Protein AF-A0A9X0R050-F1 (afdb_monomer_lite)

Radius of gyration: 29.88 Å; chains: 1; bounding box: 98×43×79 Å

InterPro domains:
  IPR017732 Type IV / VI secretion system, DotU [PF09850] (66-256)
  IPR038522 Type IV / VI secretion system, DotU superfamily [G3DSA:1.25.40.590] (39-209)

Organism: NCBI:txid2013562

Structure (mmCIF, N/CA/C/O backbone):
data_AF-A0A9X0R050-F1
#
_entry.id   AF-A0A9X0R050-F1
#
loop_
_atom_site.group_PDB
_atom_site.id
_atom_site.type_symbol
_atom_site.label_atom_id
_atom_site.label_alt_id
_atom_site.label_comp_id
_atom_site.label_asym_id
_atom_site.label_entity_id
_atom_site.label_seq_id
_atom_site.pdbx_PDB_ins_code
_atom_site.Cartn_x
_atom_site.Cartn_y
_atom_site.Cartn_z
_atom_site.occupancy
_atom_site.B_iso_or_equiv
_atom_site.auth_seq_id
_atom_site.auth_comp_id
_atom_site.auth_asym_id
_atom_site.auth_atom_id
_atom_site.pdbx_PDB_model_num
ATOM 1 N N . MET A 1 1 ? 18.723 -18.488 35.943 1.00 31.69 1 MET A N 1
ATOM 2 C CA . MET A 1 1 ? 19.372 -18.648 34.624 1.00 31.69 1 MET A CA 1
ATOM 3 C C . MET A 1 1 ? 19.444 -17.278 33.968 1.00 31.69 1 MET A C 1
ATOM 5 O O . MET A 1 1 ? 18.417 -16.609 33.969 1.00 31.69 1 MET A O 1
ATOM 9 N N . PRO A 1 2 ? 20.622 -16.819 33.523 1.00 31.42 2 PRO A N 1
ATOM 10 C CA . PRO A 1 2 ? 20.800 -15.470 32.999 1.00 31.42 2 PRO A CA 1
ATOM 11 C C . PRO A 1 2 ? 20.545 -15.385 31.483 1.00 31.42 2 PRO A C 1
ATOM 13 O O . PRO A 1 2 ? 20.742 -16.359 30.765 1.00 31.42 2 PRO A O 1
ATOM 16 N N . ALA A 1 3 ? 20.136 -14.182 31.067 1.00 31.31 3 ALA A N 1
ATOM 17 C CA . ALA A 1 3 ? 20.297 -13.533 29.763 1.00 31.31 3 ALA A CA 1
ATOM 18 C C . ALA A 1 3 ? 19.928 -14.310 28.482 1.00 31.31 3 ALA A C 1
ATOM 20 O O . ALA A 1 3 ? 20.712 -15.089 27.947 1.00 31.31 3 ALA A O 1
ATOM 21 N N . VAL A 1 4 ? 18.792 -13.933 27.890 1.00 30.16 4 VAL A N 1
ATOM 22 C CA . VAL A 1 4 ? 18.699 -13.796 26.431 1.00 30.16 4 VAL A CA 1
ATOM 23 C C . VAL A 1 4 ? 18.272 -12.359 26.167 1.00 30.16 4 VAL A C 1
ATOM 25 O O . VAL A 1 4 ? 17.116 -11.992 26.371 1.00 30.16 4 VAL A O 1
ATOM 28 N N . ASP A 1 5 ? 19.257 -11.548 25.793 1.00 28.92 5 ASP A N 1
ATOM 29 C CA . ASP A 1 5 ? 19.098 -10.176 25.336 1.00 28.92 5 ASP A CA 1
ATOM 30 C C . ASP A 1 5 ? 18.086 -10.128 24.190 1.00 28.92 5 ASP A C 1
ATOM 32 O O . ASP A 1 5 ? 18.342 -10.560 23.063 1.00 28.92 5 ASP A O 1
ATOM 36 N N . GLY A 1 6 ? 16.906 -9.588 24.493 1.00 29.48 6 GLY A N 1
ATOM 37 C CA . GLY A 1 6 ? 15.949 -9.151 23.495 1.00 29.48 6 GLY A CA 1
ATOM 38 C C . GLY A 1 6 ? 16.566 -7.992 22.730 1.00 29.48 6 GLY A C 1
ATOM 39 O O . GLY A 1 6 ? 16.517 -6.849 23.179 1.00 29.48 6 GLY A O 1
ATOM 40 N N . MET A 1 7 ? 17.165 -8.300 21.582 1.00 24.30 7 MET A N 1
ATOM 41 C CA . MET A 1 7 ? 17.665 -7.337 20.611 1.00 24.30 7 MET A CA 1
ATOM 42 C C . MET A 1 7 ? 16.478 -6.544 20.047 1.00 24.30 7 MET A C 1
ATOM 44 O O . MET A 1 7 ? 15.960 -6.815 18.966 1.00 24.30 7 MET A O 1
ATOM 48 N N . THR A 1 8 ? 16.006 -5.564 20.816 1.00 27.98 8 THR A N 1
ATOM 49 C CA . THR A 1 8 ? 15.097 -4.526 20.352 1.00 27.98 8 THR A CA 1
ATOM 50 C C . THR A 1 8 ? 15.864 -3.688 19.341 1.00 27.98 8 THR A C 1
ATOM 52 O O . THR A 1 8 ? 16.604 -2.772 19.707 1.00 27.98 8 THR A O 1
ATOM 55 N N . LEU A 1 9 ? 15.705 -4.003 18.058 1.00 25.42 9 LEU A N 1
ATOM 56 C CA . LEU A 1 9 ? 16.032 -3.086 16.974 1.00 25.42 9 LEU A CA 1
ATOM 57 C C . LEU A 1 9 ? 15.074 -1.891 17.075 1.00 25.42 9 LEU A C 1
ATOM 59 O O . LEU A 1 9 ? 14.046 -1.831 16.408 1.00 25.42 9 LEU A O 1
ATOM 63 N N . ARG A 1 10 ? 15.409 -0.934 17.950 1.00 26.05 10 ARG A N 1
ATOM 64 C CA . ARG A 1 10 ? 14.908 0.437 17.858 1.00 26.05 10 ARG A CA 1
ATOM 65 C C . ARG A 1 10 ? 15.406 0.984 16.525 1.00 26.05 10 ARG A C 1
ATOM 67 O O . ARG A 1 10 ? 16.571 1.358 16.403 1.00 26.05 10 ARG A O 1
ATOM 74 N N . LEU A 1 11 ? 14.539 1.006 15.518 1.00 31.33 11 LEU A N 1
ATOM 75 C CA . LEU A 1 11 ? 14.787 1.777 14.309 1.00 31.33 11 LEU A CA 1
ATOM 76 C C . LEU A 1 11 ? 14.764 3.254 14.715 1.00 31.33 11 LEU A C 1
ATOM 78 O O . LEU A 1 11 ? 13.714 3.832 14.976 1.00 31.33 11 LEU A O 1
ATOM 82 N N . SER A 1 12 ? 15.955 3.834 14.856 1.00 27.86 12 SER A N 1
ATOM 83 C CA . SER A 1 12 ? 16.131 5.269 15.055 1.00 27.86 12 SER A CA 1
ATOM 84 C C . SER A 1 12 ? 15.473 6.013 13.879 1.00 27.86 12 SER A C 1
ATOM 86 O O . SER A 1 12 ? 15.723 5.638 12.728 1.00 27.86 12 SER A O 1
ATOM 88 N N . PRO A 1 13 ? 14.667 7.067 14.109 1.00 36.25 13 PRO A N 1
ATOM 89 C CA . PRO A 1 13 ? 13.914 7.763 13.056 1.00 36.25 13 PRO A CA 1
ATOM 90 C C . PRO A 1 13 ? 14.799 8.533 12.050 1.00 36.25 13 PRO A C 1
ATOM 92 O O . PRO A 1 13 ? 14.293 9.232 11.179 1.00 36.25 13 PRO A O 1
ATOM 95 N N . GLY A 1 14 ? 16.127 8.394 12.127 1.00 32.88 14 GLY A N 1
ATOM 96 C CA . GLY A 1 14 ? 17.102 9.102 11.294 1.00 32.88 14 GLY A CA 1
ATOM 97 C C . GLY A 1 14 ? 17.666 8.338 10.089 1.00 32.88 14 GLY A C 1
ATOM 98 O O . GLY A 1 14 ? 18.541 8.875 9.416 1.00 32.88 14 GLY A O 1
ATOM 99 N N . SER A 1 15 ? 17.227 7.109 9.788 1.00 33.19 15 SER A N 1
ATOM 100 C CA . SER A 1 15 ? 17.842 6.288 8.717 1.00 33.19 15 SER A CA 1
ATOM 101 C C . SER A 1 15 ? 16.955 6.027 7.495 1.00 33.19 15 SER A C 1
ATOM 103 O O . SER A 1 15 ? 17.370 5.320 6.581 1.00 33.19 15 SER A O 1
ATOM 105 N N . ALA A 1 16 ? 15.781 6.655 7.408 1.00 39.41 16 ALA A N 1
ATOM 106 C CA . ALA A 1 16 ? 14.996 6.727 6.171 1.00 39.41 16 ALA A CA 1
ATOM 107 C C . ALA A 1 16 ? 15.460 7.897 5.279 1.00 39.41 16 ALA A C 1
ATOM 109 O O . ALA A 1 16 ? 14.655 8.590 4.658 1.00 39.41 16 ALA A O 1
ATOM 110 N N . ALA A 1 17 ? 16.772 8.152 5.229 1.00 32.97 17 ALA A N 1
ATOM 111 C CA . ALA A 1 17 ? 17.336 9.094 4.279 1.00 32.97 17 ALA A CA 1
ATOM 112 C C . ALA A 1 17 ? 17.154 8.509 2.874 1.00 32.97 17 ALA A C 1
ATOM 114 O O . ALA A 1 17 ? 17.770 7.512 2.494 1.00 32.97 17 ALA A O 1
ATOM 115 N N . LEU A 1 18 ? 16.261 9.134 2.116 1.00 41.41 18 LEU A N 1
ATOM 116 C CA . LEU A 1 18 ? 15.961 8.868 0.717 1.00 41.41 18 LEU A CA 1
ATOM 117 C C . LEU A 1 18 ? 17.193 9.231 -0.141 1.00 41.41 18 LEU A C 1
ATOM 119 O O . LEU A 1 18 ? 17.216 10.241 -0.837 1.00 41.41 18 LEU A O 1
ATOM 123 N N . VAL A 1 19 ? 18.265 8.436 -0.062 1.00 36.28 19 VAL A N 1
ATOM 124 C CA . VAL A 1 19 ? 19.444 8.583 -0.925 1.00 36.28 19 VAL A CA 1
ATOM 125 C C . VAL A 1 19 ? 19.132 7.898 -2.253 1.00 36.28 19 VAL A C 1
ATOM 127 O O . VAL A 1 19 ? 19.152 6.671 -2.378 1.00 36.28 19 VAL A O 1
ATOM 130 N N . LEU A 1 20 ? 18.785 8.709 -3.251 1.00 40.34 20 LEU A N 1
ATOM 131 C CA . LEU A 1 20 ? 18.693 8.286 -4.645 1.00 40.34 20 LEU A CA 1
ATOM 132 C C . LEU A 1 20 ? 20.122 8.149 -5.204 1.00 40.34 20 LEU A C 1
ATOM 134 O O . LEU A 1 20 ? 20.865 9.131 -5.170 1.00 40.34 20 LEU A O 1
ATOM 138 N N . PRO A 1 21 ? 20.540 6.978 -5.719 1.00 32.91 21 PRO A N 1
ATOM 139 C CA . PRO A 1 21 ? 21.846 6.851 -6.350 1.00 32.91 21 PRO A CA 1
ATOM 140 C C . PRO A 1 21 ? 21.882 7.650 -7.659 1.00 32.91 21 PRO A C 1
A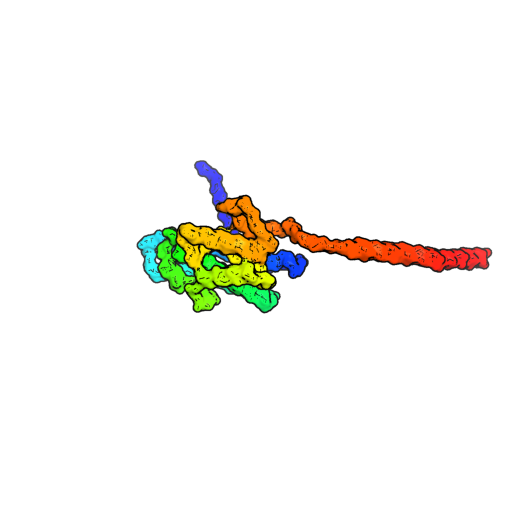TOM 142 O O . PRO A 1 21 ? 20.983 7.558 -8.499 1.00 32.91 21 PRO A O 1
ATOM 145 N N . ALA A 1 22 ? 22.950 8.421 -7.841 1.00 37.56 22 ALA A N 1
ATOM 146 C CA . ALA A 1 22 ? 23.255 9.115 -9.082 1.00 37.56 22 ALA A CA 1
ATOM 147 C C . ALA A 1 22 ? 23.754 8.106 -10.136 1.00 37.56 22 ALA A C 1
ATOM 149 O O . ALA A 1 22 ? 24.952 7.883 -10.267 1.00 37.56 22 ALA A O 1
ATOM 150 N N . GLY A 1 23 ? 22.847 7.461 -10.880 1.00 31.61 23 GLY A N 1
ATOM 151 C CA . GLY A 1 23 ? 23.236 6.689 -12.070 1.00 31.61 23 GLY A CA 1
ATOM 152 C C . GLY A 1 23 ? 22.207 5.686 -12.596 1.00 31.61 23 GLY A C 1
ATOM 153 O O . GLY A 1 23 ? 21.990 4.649 -11.986 1.00 31.61 23 GLY A O 1
ATOM 154 N N . GLY A 1 24 ? 21.645 5.945 -13.788 1.00 33.72 24 GLY A N 1
ATOM 155 C CA . GLY A 1 24 ? 20.925 4.951 -14.609 1.00 33.72 24 GLY A CA 1
ATOM 156 C C . GLY A 1 24 ? 19.414 5.184 -14.764 1.00 33.72 24 GLY A C 1
ATOM 157 O O . GLY A 1 24 ? 18.589 4.572 -14.092 1.00 33.72 24 GLY A O 1
ATOM 158 N N . MET A 1 25 ? 19.028 6.041 -15.712 1.00 35.47 25 MET A N 1
ATOM 159 C CA . MET A 1 25 ? 17.724 6.727 -15.780 1.00 35.47 25 MET A CA 1
ATOM 160 C C . MET A 1 25 ? 16.467 5.885 -16.122 1.00 35.47 25 MET A C 1
ATOM 162 O O . MET A 1 25 ? 15.385 6.463 -16.247 1.00 35.47 25 MET A O 1
ATOM 166 N N . GLN A 1 26 ? 16.555 4.555 -16.263 1.00 37.53 26 GLN A N 1
ATOM 167 C CA . GLN A 1 26 ? 15.390 3.708 -16.603 1.00 37.53 26 GLN A CA 1
ATOM 168 C C . GLN A 1 26 ? 15.154 2.520 -15.657 1.00 37.53 26 GLN A C 1
ATOM 170 O O . GLN A 1 26 ? 14.001 2.211 -15.376 1.00 37.53 26 GLN A O 1
ATOM 175 N N . ALA A 1 27 ? 16.198 1.904 -15.094 1.00 31.16 27 ALA A N 1
ATOM 176 C CA . ALA A 1 27 ? 16.042 0.770 -14.171 1.00 31.16 27 ALA A CA 1
ATOM 177 C C . ALA A 1 27 ? 15.719 1.198 -12.722 1.00 31.16 27 ALA A C 1
ATOM 179 O O . ALA A 1 27 ? 15.189 0.411 -11.948 1.00 31.16 27 ALA A O 1
ATOM 180 N N . LEU A 1 28 ? 15.987 2.461 -12.367 1.00 39.56 28 LEU A N 1
ATOM 181 C CA . LEU A 1 28 ? 15.833 3.006 -11.010 1.00 39.56 28 LEU A CA 1
ATOM 182 C C . LEU A 1 28 ? 14.418 3.504 -10.646 1.00 39.56 28 LEU A C 1
ATOM 184 O O . LEU A 1 28 ? 14.201 3.928 -9.513 1.00 39.56 28 LEU A O 1
ATOM 188 N N . ARG A 1 29 ? 13.450 3.501 -11.574 1.00 50.62 29 ARG A N 1
ATOM 189 C CA . ARG A 1 29 ? 12.135 4.148 -11.357 1.00 50.62 29 ARG A CA 1
ATOM 190 C C . ARG A 1 29 ? 11.138 3.282 -10.571 1.00 50.62 29 ARG A C 1
ATOM 192 O O . ARG A 1 29 ? 10.456 3.792 -9.690 1.00 50.62 29 ARG A O 1
ATOM 199 N N . PHE A 1 30 ? 11.137 1.969 -10.805 1.00 53.47 30 PHE A N 1
ATOM 200 C CA . PHE A 1 30 ? 10.250 0.996 -10.147 1.00 53.47 30 PHE A CA 1
ATOM 201 C C . PHE A 1 30 ? 10.568 0.774 -8.657 1.00 53.47 30 PHE A C 1
ATOM 203 O O . PHE A 1 30 ? 9.676 0.532 -7.845 1.00 53.47 30 PHE A O 1
ATOM 210 N N . THR A 1 31 ? 11.839 0.891 -8.268 1.00 63.84 31 THR A N 1
ATOM 211 C CA . THR A 1 31 ? 12.296 0.603 -6.901 1.00 63.84 31 THR A CA 1
ATOM 212 C C . THR A 1 31 ? 11.810 1.640 -5.884 1.00 63.84 31 THR A C 1
ATOM 214 O O . THR A 1 31 ? 11.626 1.307 -4.716 1.00 63.84 31 THR A O 1
ATOM 217 N N . GLY A 1 32 ? 11.589 2.891 -6.308 1.00 76.25 32 GLY A N 1
ATOM 218 C CA . GLY A 1 32 ? 11.209 3.989 -5.415 1.00 76.25 32 GLY A CA 1
ATOM 219 C C . GLY A 1 32 ? 9.811 3.825 -4.819 1.00 76.25 32 GLY A C 1
ATOM 220 O O . GLY A 1 32 ? 9.662 3.854 -3.599 1.00 76.25 32 GLY A O 1
ATOM 221 N N . LEU A 1 33 ? 8.801 3.591 -5.666 1.00 84.81 33 LEU A N 1
ATOM 222 C CA . LEU A 1 33 ? 7.407 3.440 -5.227 1.00 84.81 33 LEU A CA 1
ATOM 223 C C . LEU A 1 33 ? 7.207 2.184 -4.375 1.00 84.81 33 LEU A C 1
ATOM 225 O O . LEU A 1 33 ? 6.528 2.232 -3.352 1.00 84.81 33 LEU A O 1
ATOM 229 N N . LEU A 1 34 ? 7.835 1.068 -4.751 1.00 82.50 34 LEU A N 1
ATOM 230 C CA . LEU A 1 34 ? 7.767 -0.166 -3.966 1.00 82.50 34 LEU A CA 1
ATOM 231 C C . LEU A 1 34 ? 8.453 -0.018 -2.607 1.00 82.50 34 LEU A C 1
ATOM 233 O O . LEU A 1 34 ? 7.901 -0.450 -1.599 1.00 82.50 34 LEU A O 1
ATOM 237 N N . ARG A 1 35 ? 9.621 0.635 -2.550 1.00 80.94 35 ARG A N 1
ATOM 238 C CA . ARG A 1 35 ? 10.307 0.917 -1.282 1.00 80.94 35 ARG A CA 1
ATOM 239 C C . ARG A 1 35 ? 9.460 1.806 -0.375 1.00 80.94 35 ARG A C 1
ATOM 241 O O . ARG A 1 35 ? 9.321 1.488 0.800 1.00 80.94 35 ARG A O 1
ATOM 248 N N . ALA A 1 36 ? 8.877 2.871 -0.924 1.00 85.06 36 ALA A N 1
ATOM 249 C CA . ALA A 1 36 ? 7.938 3.741 -0.219 1.00 85.06 36 ALA A CA 1
ATOM 250 C C . ALA A 1 36 ? 6.738 2.950 0.331 1.00 85.06 36 ALA A C 1
ATOM 252 O O . ALA A 1 36 ? 6.418 3.041 1.513 1.00 85.06 36 ALA A O 1
ATOM 253 N N . THR A 1 37 ? 6.144 2.086 -0.499 1.00 88.56 37 THR A N 1
ATOM 254 C CA . THR A 1 37 ? 5.015 1.225 -0.109 1.00 88.56 37 THR A CA 1
ATOM 255 C C . THR A 1 37 ? 5.397 0.266 1.019 1.00 88.56 37 THR A C 1
ATOM 257 O O . THR A 1 37 ? 4.649 0.119 1.979 1.00 88.56 37 THR A O 1
ATOM 260 N N . MET A 1 38 ? 6.571 -0.366 0.943 1.00 84.88 38 MET A N 1
ATOM 261 C CA . MET A 1 38 ? 7.055 -1.284 1.978 1.00 84.88 38 MET A CA 1
ATOM 262 C C . MET A 1 38 ? 7.393 -0.565 3.288 1.00 84.88 38 MET A C 1
ATOM 264 O O . MET A 1 38 ? 7.085 -1.085 4.357 1.00 84.88 38 MET A O 1
ATOM 268 N N . ALA A 1 39 ? 7.992 0.627 3.217 1.00 85.44 39 ALA A N 1
ATOM 269 C CA . ALA A 1 39 ? 8.261 1.451 4.393 1.00 85.44 39 ALA A CA 1
ATOM 270 C C . ALA A 1 39 ? 6.955 1.874 5.082 1.00 85.44 39 ALA A C 1
ATOM 272 O O . ALA A 1 39 ? 6.824 1.732 6.296 1.00 85.44 39 ALA A O 1
ATOM 273 N N . PHE A 1 40 ? 5.959 2.304 4.300 1.00 90.44 40 PHE A N 1
ATOM 274 C CA . PHE A 1 40 ? 4.621 2.580 4.815 1.00 90.44 40 PHE A CA 1
ATOM 275 C C . PHE A 1 40 ? 3.976 1.328 5.419 1.00 90.44 40 PHE A C 1
ATOM 277 O O . PHE A 1 40 ? 3.418 1.395 6.508 1.00 90.44 40 PHE A O 1
ATOM 284 N N . HIS A 1 41 ? 4.081 0.169 4.761 1.00 87.88 41 HIS A N 1
ATOM 285 C CA . HIS A 1 41 ? 3.522 -1.075 5.286 1.00 87.88 41 HIS A CA 1
ATOM 286 C C . HIS A 1 41 ? 4.150 -1.474 6.630 1.00 87.88 41 HIS 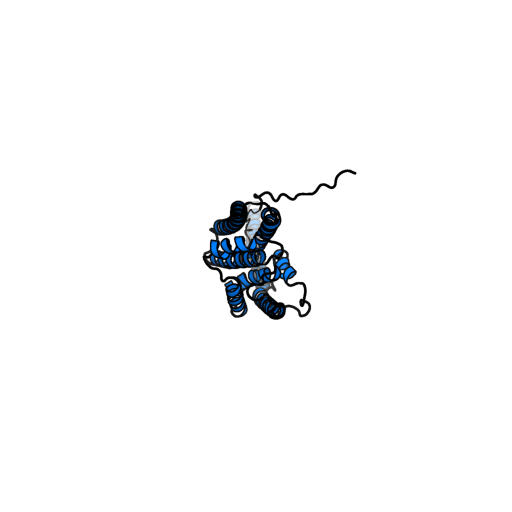A C 1
ATOM 288 O O . HIS A 1 41 ? 3.435 -1.916 7.524 1.00 87.88 41 HIS A O 1
ATOM 294 N N . ALA A 1 42 ? 5.458 -1.274 6.814 1.00 85.94 42 ALA A N 1
ATOM 295 C CA . ALA A 1 42 ? 6.108 -1.502 8.104 1.00 85.94 42 ALA A CA 1
ATOM 296 C C . ALA A 1 42 ? 5.526 -0.593 9.203 1.00 85.94 42 ALA A C 1
ATOM 298 O O . ALA A 1 42 ? 5.149 -1.089 10.265 1.00 85.94 42 ALA A O 1
ATOM 299 N N . ALA A 1 43 ? 5.365 0.705 8.921 1.00 88.44 43 ALA A N 1
ATOM 300 C CA . ALA A 1 43 ? 4.721 1.646 9.842 1.00 88.44 43 ALA A CA 1
ATOM 301 C C . ALA A 1 43 ? 3.252 1.275 10.122 1.00 88.44 43 ALA A C 1
ATOM 303 O O . ALA A 1 43 ? 2.770 1.393 11.244 1.00 88.44 43 ALA A O 1
ATOM 304 N N . LEU A 1 44 ? 2.543 0.761 9.118 1.00 90.94 44 LEU A N 1
ATOM 305 C CA . LEU A 1 44 ? 1.171 0.282 9.248 1.00 90.94 44 LEU A CA 1
ATOM 306 C C . LEU A 1 44 ? 1.071 -0.965 10.147 1.00 90.94 44 LEU A C 1
ATOM 308 O O . LEU A 1 44 ? 0.124 -1.088 10.923 1.00 90.94 44 LEU A O 1
ATOM 312 N N . LEU A 1 45 ? 2.035 -1.888 10.081 1.00 88.25 45 LEU A N 1
ATOM 313 C CA . LEU A 1 45 ? 2.093 -3.033 10.995 1.00 88.25 45 LEU A CA 1
ATOM 314 C C . LEU A 1 45 ? 2.358 -2.590 12.441 1.00 88.25 45 LEU A C 1
ATOM 316 O O . LEU A 1 45 ? 1.757 -3.138 13.366 1.00 88.25 45 LEU A O 1
ATOM 320 N N . GLU A 1 46 ? 3.201 -1.576 12.640 1.00 87.94 46 GLU A N 1
ATOM 321 C CA . GLU A 1 46 ? 3.419 -0.965 13.954 1.00 87.94 46 GLU A CA 1
ATOM 322 C C . GLU A 1 46 ? 2.147 -0.280 14.475 1.00 87.94 46 GLU A C 1
ATOM 324 O O . GLU A 1 46 ? 1.722 -0.541 15.600 1.00 87.94 46 GLU A O 1
ATOM 329 N N . ALA A 1 47 ? 1.478 0.515 13.637 1.00 88.69 47 ALA A N 1
ATOM 330 C CA . ALA A 1 47 ? 0.197 1.142 13.955 1.00 88.69 47 ALA A CA 1
ATOM 331 C C . ALA A 1 47 ? -0.871 0.107 14.341 1.00 88.69 47 ALA A C 1
ATOM 333 O O . ALA A 1 47 ? -1.575 0.277 15.335 1.00 88.69 47 ALA A O 1
ATOM 334 N N . ARG A 1 48 ? -0.950 -1.010 13.609 1.00 87.06 48 ARG A N 1
ATOM 335 C CA . ARG A 1 48 ? -1.841 -2.131 13.934 1.00 87.06 48 ARG A CA 1
ATOM 336 C C . ARG A 1 48 ? -1.511 -2.749 15.293 1.00 87.06 48 ARG A C 1
ATOM 338 O O . ARG A 1 48 ? -2.422 -3.037 16.064 1.00 87.06 48 ARG A O 1
ATOM 345 N N . SER A 1 49 ? -0.228 -2.959 15.588 1.00 86.69 49 SER A N 1
ATOM 346 C CA . SER A 1 49 ? 0.218 -3.467 16.890 1.00 86.69 49 SER A CA 1
ATOM 347 C C . SER A 1 49 ? -0.220 -2.535 18.023 1.00 86.69 49 SER A C 1
ATOM 349 O O . SER A 1 49 ? -0.824 -2.988 18.992 1.00 86.69 49 SER A O 1
ATOM 351 N N . ARG A 1 50 ? -0.014 -1.224 17.849 1.00 86.94 50 ARG A N 1
ATOM 352 C CA . ARG A 1 50 ? -0.431 -0.190 18.804 1.00 86.94 50 ARG A CA 1
ATOM 353 C C . ARG A 1 50 ? -1.938 -0.135 18.997 1.00 86.94 50 ARG A C 1
ATOM 355 O O . ARG A 1 50 ? -2.392 -0.060 20.128 1.00 86.94 50 ARG A O 1
ATOM 362 N N . LEU A 1 51 ? -2.729 -0.241 17.930 1.00 86.19 51 LEU A N 1
ATOM 363 C CA . LEU A 1 51 ? -4.187 -0.329 18.056 1.00 86.19 51 LEU A CA 1
ATOM 364 C C . LEU A 1 51 ? -4.595 -1.539 18.903 1.00 86.19 51 LEU A C 1
ATOM 366 O O . LEU A 1 51 ? -5.425 -1.413 19.795 1.00 86.19 51 LEU A O 1
ATOM 370 N N . ARG A 1 52 ? -3.967 -2.699 18.694 1.00 83.56 52 ARG A N 1
ATOM 371 C CA . ARG A 1 52 ? -4.261 -3.899 19.489 1.00 83.56 52 ARG A CA 1
ATOM 372 C C . ARG A 1 52 ? -3.861 -3.761 20.955 1.00 83.56 52 ARG A C 1
ATOM 374 O O . ARG A 1 52 ? -4.568 -4.277 21.804 1.00 83.56 52 ARG A O 1
ATOM 381 N N . THR A 1 53 ? -2.758 -3.095 21.280 1.00 83.75 53 THR A N 1
ATOM 382 C CA . THR A 1 53 ? -2.314 -2.959 22.678 1.00 83.75 53 THR A CA 1
ATOM 383 C C . THR A 1 53 ? -2.979 -1.793 23.406 1.00 83.75 53 THR A C 1
ATOM 385 O O . THR A 1 53 ? -3.297 -1.905 24.586 1.00 83.75 53 THR A O 1
ATOM 388 N N . GLU A 1 54 ? -3.192 -0.669 22.722 1.00 80.88 54 GLU A N 1
ATOM 389 C CA . GLU A 1 54 ? -3.694 0.575 23.308 1.00 80.88 54 GLU A CA 1
ATOM 390 C C . GLU A 1 54 ? -5.231 0.669 23.289 1.00 80.88 54 GLU A C 1
ATOM 392 O O . GLU A 1 54 ? -5.787 1.457 24.056 1.00 80.88 54 GLU A O 1
ATOM 397 N N . VAL A 1 55 ? -5.929 -0.098 22.438 1.00 75.00 55 VAL A N 1
ATOM 398 C CA . VAL A 1 55 ? -7.400 -0.037 22.292 1.00 75.00 55 VAL A CA 1
ATOM 399 C C . VAL A 1 55 ? -8.114 -1.289 22.814 1.00 75.00 55 VAL A C 1
ATOM 401 O O . VAL A 1 55 ? -9.266 -1.177 23.213 1.00 75.00 55 VAL A O 1
ATOM 404 N N . ALA A 1 56 ? -7.452 -2.447 22.927 1.00 65.69 56 ALA A N 1
ATOM 405 C CA . ALA A 1 56 ? -8.079 -3.694 23.408 1.00 65.69 56 ALA A CA 1
ATOM 406 C C . ALA A 1 56 ? -8.276 -3.780 24.943 1.00 65.69 56 ALA A C 1
ATOM 408 O O . ALA A 1 56 ? -8.469 -4.863 25.494 1.00 65.69 56 ALA A O 1
ATOM 409 N N . GLY A 1 57 ? -8.182 -2.657 25.664 1.00 62.09 57 GLY A N 1
ATOM 410 C CA . GLY A 1 57 ? -8.385 -2.602 27.113 1.00 62.09 57 GLY A CA 1
ATOM 411 C C . GLY A 1 57 ? -9.836 -2.239 27.467 1.00 62.09 57 GLY A C 1
ATOM 412 O O . GLY A 1 57 ? -10.258 -1.139 27.109 1.00 62.09 57 GLY A O 1
ATOM 413 N N . PRO A 1 58 ? -10.586 -3.075 28.213 1.00 58.25 58 PRO A N 1
ATOM 414 C CA . PRO A 1 58 ? -12.023 -2.883 28.464 1.00 58.25 58 PRO A CA 1
ATOM 415 C C . PRO A 1 58 ? -12.393 -1.705 29.392 1.00 58.25 58 PRO A C 1
ATOM 417 O O . PRO A 1 58 ? -13.573 -1.478 29.636 1.00 58.25 58 PRO A O 1
ATOM 420 N N . GLU A 1 59 ? -11.423 -0.937 29.899 1.00 63.75 59 GLU A N 1
ATOM 421 C CA . GLU A 1 59 ? -11.646 0.095 30.931 1.00 63.75 59 GLU A CA 1
ATOM 422 C C . GLU A 1 59 ? -11.312 1.532 30.490 1.00 63.75 59 GLU A C 1
ATOM 424 O O . GLU A 1 59 ? -11.440 2.474 31.272 1.00 63.75 59 GLU A O 1
ATOM 429 N N . ALA A 1 60 ? -10.873 1.745 29.247 1.00 72.00 60 ALA A N 1
ATOM 430 C CA . ALA A 1 60 ? -10.521 3.086 28.785 1.00 72.00 60 ALA A CA 1
ATOM 431 C C . ALA A 1 60 ? -11.771 3.918 28.447 1.00 72.00 60 ALA A C 1
ATOM 433 O O . ALA A 1 60 ? -12.656 3.472 27.716 1.00 72.00 60 ALA A O 1
ATOM 434 N N . ALA A 1 61 ? -11.814 5.166 28.926 1.00 83.75 61 ALA A N 1
ATOM 435 C CA . ALA A 1 61 ? -12.871 6.110 28.575 1.00 83.75 61 ALA A CA 1
ATOM 436 C C . ALA A 1 61 ? -12.986 6.265 27.039 1.00 83.75 61 ALA A C 1
ATOM 438 O O . ALA A 1 61 ? -11.953 6.396 26.371 1.00 83.75 61 ALA A O 1
ATOM 439 N N . PRO A 1 62 ? -14.204 6.319 26.460 1.00 84.12 62 PRO A N 1
ATOM 440 C CA . PRO A 1 62 ? -14.389 6.373 25.007 1.00 84.12 62 PRO A CA 1
ATOM 441 C C . PRO A 1 62 ? -13.625 7.513 24.325 1.00 84.12 62 PRO A C 1
ATOM 443 O O . PRO A 1 62 ? -13.083 7.326 23.241 1.00 84.12 62 PRO A O 1
ATOM 446 N N . GLU A 1 63 ? -13.530 8.681 24.966 1.00 86.81 63 GLU A N 1
ATOM 447 C CA . GLU A 1 63 ? -12.794 9.843 24.448 1.00 86.81 63 GLU A CA 1
ATOM 448 C C . GLU A 1 63 ? -11.294 9.578 24.295 1.00 86.81 63 GLU A C 1
ATOM 450 O O . GLU A 1 63 ? -10.699 9.942 23.281 1.00 86.81 63 GLU A O 1
ATOM 455 N N . LEU A 1 64 ? -10.696 8.879 25.263 1.00 86.75 64 LEU A N 1
ATOM 456 C CA . LEU A 1 64 ? -9.290 8.494 25.216 1.00 86.75 64 LEU A CA 1
ATOM 457 C C . LEU A 1 64 ? -9.027 7.504 24.076 1.00 86.75 64 LEU A C 1
ATOM 459 O O . LEU A 1 64 ? -8.006 7.608 23.397 1.00 86.75 64 LEU A O 1
ATOM 463 N N . LEU A 1 65 ? -9.952 6.571 23.832 1.00 87.25 65 LEU A N 1
ATOM 464 C CA . LEU A 1 65 ? -9.855 5.640 22.707 1.00 87.25 65 LEU A CA 1
ATOM 465 C C . LEU A 1 65 ? -9.929 6.372 21.362 1.00 87.25 65 LEU A C 1
ATOM 467 O O . LEU A 1 65 ? -9.105 6.098 20.489 1.00 87.25 65 LEU A O 1
ATOM 471 N N . ARG A 1 66 ? -10.841 7.348 21.206 1.00 88.62 66 ARG A N 1
ATOM 472 C CA . ARG A 1 66 ? -10.895 8.184 19.988 1.00 88.62 66 ARG A CA 1
ATOM 473 C C . ARG A 1 66 ? -9.591 8.945 19.782 1.00 88.62 66 ARG A C 1
ATOM 475 O O . ARG A 1 66 ? -9.041 8.919 18.687 1.00 88.62 66 ARG A O 1
ATOM 482 N N . ALA A 1 67 ? -9.066 9.565 20.840 1.00 90.25 67 ALA A N 1
ATOM 483 C CA . ALA A 1 67 ? -7.814 10.313 20.777 1.00 90.25 67 ALA A CA 1
ATOM 484 C C . ALA A 1 67 ? -6.622 9.426 20.374 1.00 90.25 67 ALA A C 1
ATOM 486 O O . ALA A 1 67 ? -5.809 9.834 19.547 1.00 90.25 67 ALA A O 1
ATOM 487 N N . ARG A 1 68 ? -6.533 8.196 20.902 1.00 90.00 68 ARG A N 1
ATOM 488 C CA . ARG A 1 68 ? -5.490 7.220 20.531 1.00 90.00 68 ARG A CA 1
ATOM 489 C C . ARG A 1 68 ? -5.587 6.806 19.066 1.00 90.00 68 ARG A C 1
ATOM 491 O O . ARG A 1 68 ? -4.586 6.845 18.355 1.00 90.00 68 ARG A O 1
ATOM 498 N N . VAL A 1 69 ? -6.787 6.451 18.607 1.00 91.50 69 VAL A N 1
ATOM 499 C CA . VAL A 1 69 ? -7.028 6.077 17.205 1.00 91.50 69 VAL A CA 1
ATOM 500 C C . VAL A 1 69 ? -6.695 7.241 16.269 1.00 91.50 69 VAL A C 1
ATOM 502 O O . VAL A 1 69 ? -5.945 7.051 15.312 1.00 91.50 69 VAL A O 1
ATOM 505 N N . GLY A 1 70 ? -7.157 8.452 16.593 1.00 92.81 70 GLY A N 1
ATOM 506 C CA . GLY A 1 70 ? -6.853 9.665 15.834 1.00 92.81 70 GLY A CA 1
ATOM 507 C C . GLY A 1 70 ? -5.358 9.988 15.796 1.00 92.81 70 GLY A C 1
ATOM 508 O O . GLY A 1 70 ? -4.836 10.336 14.741 1.00 92.81 70 GLY A O 1
ATOM 509 N N . ALA A 1 71 ? -4.631 9.801 16.902 1.00 93.00 71 ALA A N 1
ATOM 510 C CA . ALA A 1 71 ? -3.179 9.987 16.936 1.00 93.00 71 ALA A CA 1
ATOM 511 C C . ALA A 1 71 ? -2.435 8.970 16.051 1.00 93.00 71 ALA A C 1
ATOM 513 O O . ALA A 1 71 ? -1.457 9.319 15.390 1.00 93.00 71 ALA A O 1
ATOM 514 N N . ILE A 1 72 ? -2.900 7.718 16.004 1.00 92.69 72 ILE A N 1
ATOM 515 C CA . ILE A 1 72 ? -2.331 6.685 15.127 1.00 92.69 72 ILE A CA 1
ATOM 516 C C . ILE A 1 72 ? -2.606 7.015 13.654 1.00 92.69 72 ILE A C 1
ATOM 518 O O . ILE A 1 72 ? -1.688 6.940 12.833 1.00 92.69 72 ILE A O 1
ATOM 522 N N . ALA A 1 73 ? -3.831 7.428 13.320 1.00 94.62 73 ALA A N 1
ATOM 523 C CA . ALA A 1 73 ? -4.180 7.871 11.972 1.00 94.62 73 ALA A CA 1
ATOM 524 C C . ALA A 1 73 ? -3.346 9.090 11.542 1.00 94.62 73 ALA A C 1
ATOM 526 O O . ALA A 1 73 ? -2.769 9.083 10.455 1.00 94.62 73 ALA A O 1
ATOM 527 N N . ALA A 1 74 ? -3.198 10.087 12.419 1.00 95.31 74 ALA A N 1
ATOM 528 C CA . ALA A 1 74 ? -2.379 11.270 12.173 1.00 95.31 74 ALA A CA 1
ATOM 529 C C . ALA A 1 74 ? -0.899 10.925 11.938 1.00 95.31 74 ALA A C 1
ATOM 531 O O . ALA A 1 74 ? -0.288 11.483 11.034 1.00 95.31 74 ALA A O 1
ATOM 532 N N . GLY A 1 75 ? -0.329 9.969 12.681 1.00 94.75 75 GLY A N 1
ATOM 533 C CA . GLY A 1 75 ? 1.057 9.534 12.467 1.00 94.75 75 GLY A CA 1
ATOM 534 C C . GLY A 1 75 ? 1.281 8.856 11.108 1.00 94.75 75 GLY A C 1
ATOM 535 O O . GLY A 1 75 ? 2.292 9.097 10.446 1.00 94.75 75 GLY A O 1
ATOM 536 N N . LEU A 1 76 ? 0.329 8.035 10.649 1.00 95.75 76 LEU A N 1
ATOM 537 C CA . LEU A 1 76 ? 0.388 7.442 9.306 1.00 95.75 76 LEU A CA 1
ATOM 538 C C . LEU A 1 76 ? 0.199 8.498 8.208 1.00 95.75 76 LEU A C 1
ATOM 540 O O . LEU A 1 76 ? 0.877 8.444 7.180 1.00 95.75 76 LEU A O 1
ATOM 544 N N . GLU A 1 77 ? -0.695 9.463 8.426 1.00 96.19 77 GLU A N 1
ATOM 545 C CA . GLU A 1 77 ? -0.902 10.598 7.528 1.00 96.19 77 GLU A CA 1
ATOM 546 C C . GLU A 1 77 ? 0.366 11.450 7.397 1.00 96.19 77 GLU A C 1
ATOM 548 O O . GLU A 1 77 ? 0.814 11.715 6.281 1.00 96.19 77 GLU A O 1
ATOM 553 N N . GLU A 1 78 ? 0.989 11.819 8.518 1.00 93.94 78 GLU A N 1
ATOM 554 C CA . GLU A 1 78 ? 2.233 12.588 8.555 1.00 93.94 78 GLU A CA 1
ATOM 555 C C . GLU A 1 78 ? 3.341 11.873 7.775 1.00 93.94 78 GLU A C 1
ATOM 557 O O . GLU A 1 78 ? 4.006 12.480 6.936 1.00 93.94 78 GLU A O 1
ATOM 562 N N . LEU A 1 79 ? 3.485 10.556 7.944 1.00 92.62 79 LEU A N 1
ATOM 563 C CA . LEU A 1 79 ? 4.458 9.768 7.189 1.00 92.62 79 LEU A CA 1
ATOM 564 C C . LEU A 1 79 ? 4.203 9.812 5.669 1.00 92.62 79 LEU A C 1
ATOM 566 O O . LEU A 1 79 ? 5.149 9.841 4.875 1.00 92.62 79 LEU A O 1
ATOM 570 N N . LEU A 1 80 ? 2.942 9.832 5.229 1.00 92.94 80 LEU A N 1
ATOM 571 C CA . LEU A 1 80 ? 2.601 10.005 3.813 1.00 92.94 80 LEU A CA 1
ATOM 572 C C . LEU A 1 80 ? 2.865 11.439 3.335 1.00 92.94 80 LEU A C 1
ATOM 574 O O . LEU A 1 80 ? 3.342 11.633 2.212 1.00 92.94 80 LEU A O 1
ATOM 578 N N . GLN A 1 81 ? 2.594 12.444 4.165 1.00 92.19 81 GLN A N 1
ATOM 579 C CA . GLN A 1 81 ? 2.885 13.841 3.850 1.00 92.19 81 GLN A CA 1
ATOM 580 C C . GLN A 1 81 ? 4.395 14.070 3.714 1.00 92.19 81 GLN A C 1
ATOM 582 O O . GLN A 1 81 ? 4.831 14.565 2.676 1.00 92.19 81 GLN A O 1
ATOM 587 N N . VAL A 1 82 ? 5.206 13.594 4.661 1.00 89.00 82 VAL A N 1
ATOM 588 C CA . VAL A 1 82 ? 6.676 13.664 4.608 1.00 89.00 82 VAL A CA 1
ATOM 589 C C . VAL A 1 82 ? 7.215 13.022 3.327 1.00 89.00 82 VAL A C 1
ATOM 591 O O . VAL A 1 82 ? 8.058 13.612 2.650 1.00 89.00 82 VAL A O 1
ATOM 594 N N . GLN A 1 83 ? 6.691 11.860 2.918 1.00 85.19 83 GLN A N 1
ATOM 595 C CA . GLN A 1 83 ? 7.068 11.242 1.639 1.00 85.19 83 GLN A CA 1
ATOM 596 C C . GLN A 1 83 ? 6.765 12.145 0.431 1.00 85.19 83 GLN A C 1
ATOM 598 O O . GLN A 1 83 ? 7.575 12.226 -0.495 1.00 85.19 83 GLN A O 1
ATOM 603 N N . ARG A 1 84 ? 5.630 12.861 0.430 1.00 85.19 84 ARG A N 1
ATOM 604 C CA . ARG A 1 84 ? 5.293 13.831 -0.632 1.00 85.19 84 ARG A CA 1
ATOM 605 C C . ARG A 1 84 ? 6.218 15.038 -0.613 1.00 85.19 84 ARG A C 1
ATOM 607 O O . ARG A 1 84 ? 6.580 15.546 -1.671 1.00 85.19 84 ARG A O 1
ATOM 614 N N . GLU A 1 85 ? 6.601 15.504 0.568 1.00 85.25 85 GLU A N 1
ATOM 615 C CA . GLU A 1 85 ? 7.498 16.648 0.708 1.00 85.25 85 GLU A CA 1
ATOM 616 C C . GLU A 1 85 ? 8.914 16.334 0.241 1.00 85.25 85 GLU A C 1
ATOM 618 O O . GLU A 1 85 ? 9.511 17.107 -0.510 1.00 85.25 85 GLU A O 1
ATOM 623 N N . GLN A 1 86 ? 9.429 15.160 0.598 1.00 77.38 86 GLN A N 1
ATOM 624 C CA . GLN A 1 86 ? 10.708 14.660 0.093 1.00 77.38 86 GLN A CA 1
ATOM 625 C C . GLN A 1 86 ? 10.683 14.496 -1.435 1.00 77.38 86 GLN A C 1
ATOM 627 O O . GLN A 1 86 ? 11.696 14.689 -2.112 1.00 77.38 86 GLN A O 1
ATOM 632 N N . ALA A 1 87 ? 9.504 14.222 -1.993 1.00 78.44 87 ALA A N 1
ATOM 633 C CA . ALA A 1 87 ? 9.259 14.135 -3.422 1.00 78.44 87 ALA A CA 1
ATOM 634 C C . ALA A 1 87 ? 9.072 15.489 -4.139 1.00 78.44 87 ALA A C 1
ATOM 636 O O . ALA A 1 87 ? 8.876 15.493 -5.352 1.00 78.44 87 ALA A O 1
ATOM 637 N N . ARG A 1 88 ? 9.205 16.646 -3.467 1.00 75.12 88 ARG A N 1
ATOM 638 C CA . ARG A 1 88 ? 9.118 17.980 -4.113 1.00 75.12 88 ARG A CA 1
ATOM 639 C C . ARG A 1 88 ? 10.154 18.204 -5.221 1.00 75.12 88 ARG A C 1
ATOM 641 O O . ARG A 1 88 ? 9.983 19.089 -6.048 1.00 75.12 88 ARG A O 1
ATOM 648 N N . ARG A 1 89 ? 11.236 17.420 -5.231 1.00 79.00 89 ARG A N 1
ATOM 649 C CA . ARG A 1 89 ? 12.288 17.455 -6.264 1.00 79.00 89 ARG A CA 1
ATOM 650 C C . ARG A 1 89 ? 11.983 16.567 -7.476 1.00 79.00 89 ARG A C 1
ATOM 652 O O . ARG A 1 89 ? 12.790 16.509 -8.400 1.00 79.00 89 ARG A O 1
ATOM 659 N N . LEU A 1 90 ? 10.876 15.826 -7.452 1.00 81.25 90 LEU A N 1
ATOM 660 C CA . LEU A 1 90 ? 10.463 14.963 -8.551 1.00 81.25 90 LEU A CA 1
ATOM 661 C C . LEU A 1 90 ? 9.764 15.771 -9.651 1.00 81.25 90 LEU A C 1
ATOM 663 O O . LEU A 1 90 ? 9.225 16.844 -9.406 1.00 81.25 90 LEU A O 1
ATOM 667 N N . SER A 1 91 ? 9.737 15.223 -10.866 1.00 87.62 91 SER A N 1
ATOM 668 C CA . SER A 1 91 ? 8.894 15.765 -11.941 1.00 87.62 91 SER A CA 1
ATOM 669 C C . SER A 1 91 ? 7.401 15.623 -11.617 1.00 87.62 91 SER A C 1
ATOM 671 O O . SER A 1 91 ? 7.016 14.696 -10.902 1.00 87.62 91 SER A O 1
ATOM 673 N N . ASP A 1 92 ? 6.548 16.460 -12.218 1.00 88.69 92 ASP A N 1
ATOM 674 C CA . ASP A 1 92 ? 5.086 16.424 -12.022 1.00 88.69 92 ASP A CA 1
ATOM 675 C C . ASP A 1 92 ? 4.493 15.028 -12.234 1.00 88.69 92 ASP A C 1
ATOM 677 O O . ASP A 1 92 ? 3.679 14.544 -11.447 1.00 88.69 92 ASP A O 1
ATOM 681 N N . ARG A 1 93 ? 4.971 14.325 -13.265 1.00 88.75 93 ARG A N 1
ATOM 682 C CA . ARG A 1 93 ? 4.591 12.938 -13.540 1.00 88.75 93 ARG A CA 1
ATOM 683 C C . ARG A 1 93 ? 4.942 12.005 -12.380 1.00 88.75 93 ARG A C 1
ATOM 685 O O . ARG A 1 93 ? 4.123 11.191 -11.975 1.00 88.75 93 ARG A O 1
ATOM 692 N N . GLN A 1 94 ? 6.161 12.092 -11.856 1.00 87.06 94 GLN A N 1
ATOM 693 C CA . GLN A 1 94 ? 6.605 11.245 -10.746 1.00 87.06 94 GLN A CA 1
ATOM 694 C C . GLN A 1 94 ? 5.862 11.578 -9.447 1.00 87.06 94 GLN A C 1
ATOM 696 O O . GLN A 1 94 ? 5.522 10.670 -8.693 1.00 87.06 94 GLN A O 1
ATOM 701 N N . ALA A 1 95 ? 5.570 12.857 -9.205 1.00 88.62 95 ALA A N 1
ATOM 702 C CA . ALA A 1 95 ? 4.732 13.282 -8.090 1.00 88.62 95 ALA A CA 1
ATOM 703 C C . ALA A 1 95 ? 3.296 12.739 -8.223 1.00 88.62 95 ALA A C 1
ATOM 705 O O . ALA A 1 95 ? 2.707 12.311 -7.230 1.00 88.62 95 ALA A O 1
ATOM 706 N N . SER A 1 96 ? 2.754 12.695 -9.445 1.00 90.88 96 SER A N 1
ATOM 707 C CA . SER A 1 96 ? 1.462 12.066 -9.744 1.00 90.88 96 SER A CA 1
ATOM 708 C C . SER A 1 96 ? 1.480 10.557 -9.467 1.00 90.88 96 SER A C 1
ATOM 710 O O . SER A 1 96 ? 0.622 10.055 -8.747 1.00 90.88 96 SER A O 1
ATOM 712 N N . LEU A 1 97 ? 2.509 9.839 -9.931 1.00 91.75 97 LEU A N 1
ATOM 713 C CA . LEU A 1 97 ? 2.677 8.405 -9.657 1.00 91.75 97 LEU A CA 1
ATOM 714 C C . LEU A 1 97 ? 2.806 8.106 -8.159 1.00 91.75 97 LEU A C 1
ATOM 716 O O . LEU A 1 97 ? 2.225 7.140 -7.669 1.00 91.75 97 LEU A O 1
ATOM 720 N N . LEU A 1 98 ? 3.538 8.941 -7.415 1.00 91.94 98 LEU A N 1
ATOM 721 C CA . LEU A 1 98 ? 3.624 8.811 -5.963 1.00 91.94 98 LEU A CA 1
ATOM 722 C C . LEU A 1 98 ? 2.257 9.021 -5.308 1.00 91.94 98 LEU A C 1
ATOM 724 O O . LEU A 1 98 ? 1.885 8.246 -4.434 1.00 91.94 98 LEU A O 1
ATOM 728 N N . ARG A 1 99 ? 1.494 10.028 -5.740 1.00 93.56 99 ARG A N 1
ATOM 729 C CA . ARG A 1 99 ? 0.140 10.278 -5.233 1.00 93.56 99 ARG A CA 1
ATOM 730 C C . ARG A 1 99 ? -0.789 9.086 -5.494 1.00 93.56 99 ARG A C 1
ATOM 732 O O . ARG A 1 99 ? -1.494 8.672 -4.576 1.00 93.56 99 ARG A O 1
ATOM 739 N N . ASP A 1 100 ? -0.747 8.507 -6.693 1.00 94.75 100 ASP A N 1
ATOM 740 C CA . ASP A 1 100 ? -1.514 7.303 -7.045 1.00 94.75 100 ASP A CA 1
ATOM 741 C C . ASP A 1 100 ? -1.087 6.092 -6.193 1.00 94.75 100 ASP A C 1
ATOM 743 O O . ASP A 1 100 ? -1.931 5.327 -5.727 1.00 94.75 100 ASP A O 1
ATOM 747 N N . ALA A 1 101 ? 0.213 5.931 -5.926 1.00 94.75 101 ALA A N 1
ATOM 748 C CA . ALA A 1 101 ? 0.713 4.888 -5.032 1.00 94.75 101 ALA A CA 1
ATOM 749 C C . ALA A 1 101 ? 0.264 5.106 -3.576 1.00 94.75 101 ALA A C 1
ATOM 751 O O . ALA A 1 101 ? -0.119 4.156 -2.900 1.00 94.75 101 ALA A O 1
ATOM 752 N N . GLN A 1 102 ? 0.253 6.348 -3.090 1.00 95.81 102 GLN A N 1
ATOM 753 C CA . GLN A 1 102 ? -0.224 6.676 -1.745 1.00 95.81 102 GLN A CA 1
ATOM 754 C C . GLN A 1 102 ? -1.727 6.457 -1.579 1.00 95.81 102 GLN A C 1
ATOM 756 O O . GLN A 1 102 ? -2.164 6.080 -0.493 1.00 95.81 102 GLN A O 1
ATOM 761 N N . TYR A 1 103 ? -2.512 6.627 -2.646 1.00 97.00 103 TYR A N 1
ATOM 762 C CA . TYR A 1 103 ? -3.920 6.235 -2.643 1.00 97.00 103 TYR A CA 1
ATOM 763 C C . TYR A 1 103 ? -4.066 4.736 -2.363 1.00 97.00 103 TYR A C 1
ATOM 765 O O . TYR A 1 103 ? -4.844 4.337 -1.500 1.00 97.00 103 TYR A O 1
ATOM 773 N N . VAL A 1 104 ? -3.245 3.906 -3.016 1.00 96.69 104 VAL A N 1
ATOM 774 C CA . VAL A 1 104 ? -3.196 2.457 -2.765 1.00 96.69 104 VAL A CA 1
ATOM 775 C C . VAL A 1 104 ? -2.726 2.134 -1.344 1.00 96.69 104 VAL A C 1
ATOM 777 O O . VAL A 1 104 ? -3.272 1.232 -0.716 1.00 96.69 104 VAL A O 1
ATOM 780 N N . MET A 1 105 ? -1.749 2.870 -0.811 1.00 96.56 105 MET A N 1
ATOM 781 C CA . MET A 1 105 ? -1.293 2.707 0.575 1.00 96.56 105 MET A CA 1
ATOM 782 C C . MET A 1 105 ? -2.415 2.992 1.582 1.00 96.56 105 MET A C 1
ATOM 784 O O . MET A 1 105 ? -2.621 2.194 2.495 1.00 96.56 105 MET A O 1
ATOM 788 N N . CYS A 1 106 ? -3.168 4.080 1.389 1.00 97.38 106 CYS A N 1
ATOM 789 C CA . CYS A 1 106 ? -4.329 4.409 2.222 1.00 97.38 106 CYS A CA 1
ATOM 790 C C . CYS A 1 106 ? -5.404 3.326 2.110 1.00 97.38 106 CYS A C 1
ATOM 792 O O . CYS A 1 106 ? -5.881 2.838 3.128 1.00 97.38 106 CYS A O 1
ATOM 794 N N . ALA A 1 107 ? -5.709 2.886 0.884 1.00 96.56 107 ALA A N 1
ATOM 795 C CA . ALA A 1 107 ? -6.652 1.802 0.632 1.00 96.56 107 ALA A CA 1
ATOM 796 C C . ALA A 1 107 ? -6.263 0.524 1.387 1.00 96.56 107 ALA A C 1
ATOM 798 O O . ALA A 1 107 ? -7.100 -0.068 2.057 1.00 96.56 107 ALA A O 1
ATOM 799 N N . LEU A 1 108 ? -4.992 0.116 1.314 1.00 94.94 108 LEU A N 1
ATOM 800 C CA . LEU A 1 108 ? -4.464 -1.048 2.026 1.00 94.94 108 LEU A CA 1
ATOM 801 C C . LEU A 1 108 ? -4.570 -0.893 3.546 1.00 94.94 108 LEU A C 1
ATOM 803 O O . LEU A 1 108 ? -4.970 -1.836 4.226 1.00 94.94 108 LEU A O 1
ATOM 807 N N . ALA A 1 109 ? -4.205 0.274 4.075 1.00 94.62 109 ALA A N 1
ATOM 808 C CA . ALA A 1 109 ? -4.281 0.554 5.503 1.00 94.62 109 ALA A CA 1
ATOM 809 C C . ALA A 1 109 ? -5.715 0.483 6.021 1.00 94.62 109 ALA A C 1
ATOM 811 O O . ALA A 1 109 ? -5.982 -0.252 6.970 1.00 94.62 109 ALA A O 1
ATOM 812 N N . ASP A 1 110 ? -6.633 1.183 5.360 1.00 94.62 110 ASP A N 1
ATOM 813 C CA . ASP A 1 110 ? -8.039 1.209 5.739 1.00 94.62 110 ASP A CA 1
ATOM 814 C C . ASP A 1 110 ? -8.665 -0.181 5.615 1.00 94.62 110 ASP A C 1
ATOM 816 O O . ASP A 1 110 ? -9.320 -0.645 6.540 1.00 94.62 110 ASP A O 1
ATOM 820 N N . ASP A 1 111 ? -8.402 -0.901 4.524 1.00 93.19 111 ASP A N 1
ATOM 821 C CA . ASP A 1 111 ? -8.901 -2.261 4.303 1.00 93.19 111 ASP A CA 1
ATOM 822 C C . ASP A 1 111 ? -8.387 -3.255 5.359 1.00 93.19 111 ASP A C 1
ATOM 824 O O . ASP A 1 111 ? -9.137 -4.119 5.823 1.00 93.19 111 ASP A O 1
ATOM 828 N N . MET A 1 112 ? -7.125 -3.125 5.774 1.00 89.06 112 MET A N 1
ATOM 829 C CA . MET A 1 112 ? -6.535 -3.993 6.790 1.00 89.06 112 MET A CA 1
ATOM 830 C C . MET A 1 112 ? -7.038 -3.656 8.196 1.00 89.06 112 MET A C 1
ATOM 832 O O . MET A 1 112 ? -7.375 -4.565 8.947 1.00 89.06 112 MET A O 1
ATOM 836 N N . LEU A 1 113 ? -7.104 -2.374 8.562 1.00 89.44 113 LEU A N 1
ATOM 837 C CA . LEU A 1 113 ? -7.483 -1.939 9.911 1.00 89.44 113 LEU A CA 1
ATOM 838 C C . LEU A 1 113 ? -8.995 -2.009 10.147 1.00 89.44 113 LEU A C 1
ATOM 840 O O . LEU A 1 113 ? -9.426 -2.349 11.248 1.00 89.44 113 LEU A O 1
ATOM 844 N N . LEU A 1 114 ? -9.810 -1.787 9.112 1.00 89.38 114 LEU A N 1
ATOM 845 C CA . LEU A 1 114 ? -11.261 -1.955 9.196 1.00 89.38 114 LEU A CA 1
ATOM 846 C C . LEU A 1 114 ? -11.705 -3.406 9.298 1.00 89.38 114 LEU A C 1
ATOM 848 O O . LEU A 1 114 ? -12.860 -3.641 9.644 1.00 89.38 114 LEU A O 1
ATOM 852 N N . TYR A 1 115 ? -10.858 -4.364 8.926 1.00 83.44 115 TYR A N 1
ATOM 853 C CA . TYR A 1 115 ? -11.236 -5.772 8.858 1.00 83.44 115 TYR A CA 1
ATOM 854 C C . TYR A 1 115 ? -10.269 -6.706 9.575 1.00 83.44 115 TYR A C 1
ATOM 856 O O . TYR A 1 115 ? -10.305 -7.913 9.363 1.00 83.44 115 TYR A O 1
ATOM 864 N N . ASP A 1 116 ? -9.450 -6.154 10.465 1.00 72.19 116 ASP A N 1
ATOM 865 C CA . ASP A 1 116 ? -8.717 -6.937 11.445 1.00 72.19 116 ASP A CA 1
ATOM 866 C C . ASP A 1 116 ? -9.683 -7.412 12.539 1.00 72.19 116 ASP A C 1
ATOM 868 O O . ASP A 1 116 ? -10.290 -6.603 13.246 1.00 72.19 116 ASP A O 1
ATOM 872 N N . ASP A 1 117 ? -9.848 -8.726 12.672 1.00 59.22 117 ASP A N 1
ATOM 873 C CA . ASP A 1 117 ? -10.801 -9.347 13.606 1.00 59.22 117 ASP A CA 1
ATOM 874 C C . ASP A 1 117 ? -10.422 -9.155 15.083 1.00 59.22 117 ASP A C 1
ATOM 876 O O . ASP A 1 117 ? -11.240 -9.384 15.964 1.00 59.22 117 ASP A O 1
ATOM 880 N N . ALA A 1 118 ? -9.200 -8.693 15.359 1.00 58.34 118 ALA A N 1
ATOM 881 C CA . ALA A 1 118 ? -8.673 -8.489 16.709 1.00 58.34 118 ALA A CA 1
ATOM 882 C C . ALA A 1 118 ? -8.705 -7.023 17.195 1.00 58.34 118 ALA A C 1
ATOM 884 O O . ALA A 1 118 ? -8.050 -6.709 18.187 1.00 58.34 118 ALA A O 1
ATOM 885 N N . CYS A 1 119 ? -9.368 -6.106 16.480 1.00 59.81 119 CYS A N 1
ATOM 886 C CA . CYS A 1 119 ? -9.331 -4.672 16.788 1.00 59.81 119 CYS A CA 1
ATOM 887 C C . CYS A 1 119 ? -10.714 -4.124 17.178 1.00 59.81 119 CYS A C 1
ATOM 889 O O . CYS A 1 119 ? -11.552 -3.861 16.311 1.00 59.81 119 CYS A O 1
ATOM 891 N N . ASP A 1 120 ? -10.914 -3.849 18.471 1.00 68.62 120 ASP A N 1
ATOM 892 C CA . ASP A 1 120 ? -12.095 -3.139 18.998 1.00 68.62 120 ASP A CA 1
ATOM 893 C C . ASP A 1 120 ? -12.178 -1.681 18.501 1.00 68.62 120 ASP A C 1
ATOM 895 O O . ASP A 1 120 ? -13.240 -1.059 18.481 1.00 68.62 120 ASP A O 1
ATOM 899 N N . GLY A 1 121 ? -11.061 -1.137 18.007 1.00 73.31 121 GLY A N 1
ATOM 900 C CA . GLY A 1 121 ? -10.961 0.206 17.434 1.00 73.31 121 GLY A CA 1
ATOM 901 C C . GLY A 1 121 ? -11.566 0.363 16.039 1.00 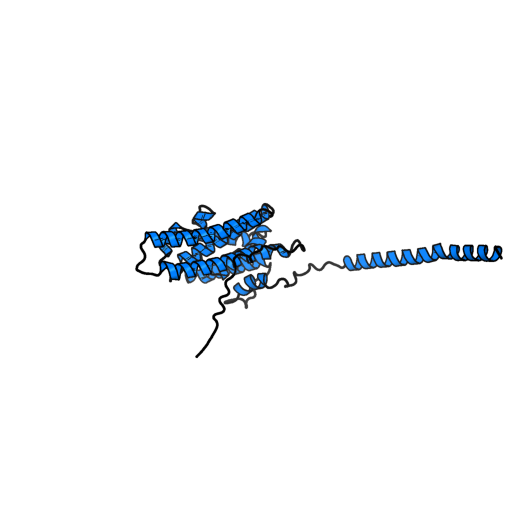73.31 121 GLY A C 1
ATOM 902 O O . GLY A 1 121 ? -11.491 1.451 15.478 1.00 73.31 121 GLY A O 1
ATOM 903 N N . ARG A 1 122 ? -12.170 -0.675 15.452 1.00 82.56 122 ARG A N 1
ATOM 904 C CA . ARG A 1 122 ? -12.704 -0.641 14.078 1.00 82.56 122 ARG A CA 1
ATOM 905 C C . ARG A 1 122 ? -13.734 0.465 13.844 1.00 82.56 122 ARG A C 1
ATOM 907 O O . ARG A 1 122 ? -13.698 1.127 12.809 1.00 82.56 122 ARG A O 1
ATOM 914 N N . LEU A 1 123 ? -14.670 0.642 14.778 1.00 84.88 123 LEU A N 1
ATOM 915 C CA . LEU A 1 123 ? -15.706 1.677 14.667 1.00 84.88 123 LEU A CA 1
ATOM 916 C C . LEU A 1 123 ? -15.092 3.075 14.713 1.00 84.88 123 LEU A C 1
ATOM 918 O O . LEU A 1 123 ? -15.466 3.925 13.916 1.00 84.88 123 LEU A O 1
ATOM 922 N N . LEU A 1 124 ? -14.096 3.267 15.574 1.00 89.00 124 LEU A N 1
ATOM 923 C CA . LEU A 1 124 ? -13.342 4.513 15.662 1.00 89.00 124 LEU A CA 1
ATOM 924 C C . LEU A 1 124 ? -12.498 4.742 14.400 1.00 89.00 124 LEU A C 1
ATOM 926 O O . LEU A 1 124 ? -12.442 5.850 13.882 1.00 89.00 124 LEU A O 1
ATOM 930 N N . TRP A 1 125 ? -11.911 3.684 13.832 1.00 91.69 125 TRP A N 1
ATOM 931 C CA . TRP A 1 125 ? -11.145 3.777 12.588 1.00 91.69 125 TRP A CA 1
ATOM 932 C C . TRP A 1 125 ? -12.011 4.191 11.390 1.00 91.69 125 TRP A C 1
ATOM 934 O O . TRP A 1 125 ? -11.533 4.885 10.499 1.00 91.69 125 TRP A O 1
ATOM 944 N N . ARG A 1 126 ? -13.303 3.825 11.359 1.00 91.31 126 ARG A N 1
ATOM 945 C CA . ARG A 1 126 ? -14.233 4.284 10.303 1.00 91.31 126 ARG A CA 1
ATOM 946 C C . ARG A 1 126 ? -14.375 5.805 10.245 1.00 91.31 126 ARG A C 1
ATOM 948 O O . ARG A 1 126 ? -14.665 6.340 9.174 1.00 91.31 126 ARG A O 1
ATOM 955 N N . GLU A 1 127 ? -14.194 6.484 11.371 1.00 91.62 127 GLU A N 1
ATOM 956 C CA . GLU A 1 127 ? -14.231 7.946 11.452 1.00 91.62 127 GLU A CA 1
ATOM 957 C C . GLU A 1 127 ? -12.902 8.557 10.968 1.00 91.62 127 GLU A C 1
ATOM 959 O O . GLU A 1 127 ? -12.904 9.634 10.375 1.00 91.62 127 GLU A O 1
ATOM 964 N N . GLU A 1 128 ? -11.802 7.810 11.099 1.00 94.06 128 GLU A N 1
ATOM 965 C CA . GLU A 1 128 ? -10.415 8.249 10.887 1.00 94.06 128 GLU A CA 1
ATOM 966 C C . GLU A 1 128 ? -9.733 7.645 9.641 1.00 94.06 128 GLU A C 1
ATOM 968 O O . GLU A 1 128 ? -8.505 7.594 9.562 1.00 94.06 128 GLU A O 1
ATOM 973 N N . LEU A 1 129 ? -10.512 7.193 8.648 1.00 95.56 129 LEU A N 1
ATOM 974 C CA . LEU A 1 129 ? -9.984 6.563 7.428 1.00 95.56 129 LEU A CA 1
ATOM 975 C C . LEU A 1 129 ? -8.910 7.417 6.752 1.00 95.56 129 LEU A C 1
ATOM 977 O O . LEU A 1 129 ? -9.149 8.586 6.426 1.00 95.56 129 LEU A O 1
ATOM 981 N N . LEU A 1 130 ? -7.764 6.810 6.444 1.00 96.25 130 LEU A N 1
ATOM 982 C CA . LEU A 1 130 ? -6.661 7.505 5.787 1.00 96.25 130 LEU A CA 1
ATOM 983 C C . LEU A 1 130 ? -7.053 7.997 4.397 1.00 96.25 130 LEU A C 1
ATOM 985 O O . LEU A 1 130 ? -6.657 9.097 4.017 1.00 96.25 130 LEU A O 1
ATOM 989 N N . GLU A 1 131 ? -7.868 7.241 3.654 1.00 96.38 131 GLU A N 1
ATOM 990 C CA . GLU A 1 131 ? -8.413 7.697 2.373 1.00 96.38 131 GLU A CA 1
ATOM 991 C C . GLU A 1 131 ? -9.184 9.016 2.541 1.00 96.38 131 GLU A C 1
ATOM 993 O O . GLU A 1 131 ? -8.986 9.961 1.774 1.00 96.38 131 GLU A O 1
ATOM 998 N N . SER A 1 132 ? -10.016 9.111 3.582 1.00 96.50 132 SER A N 1
ATOM 999 C CA . SER A 1 132 ? -10.812 10.309 3.847 1.00 96.50 132 SER A CA 1
ATOM 1000 C C . SER A 1 132 ? -9.920 11.485 4.227 1.00 96.50 132 SER A C 1
ATOM 1002 O O . SER A 1 132 ? -10.140 12.591 3.737 1.00 96.50 132 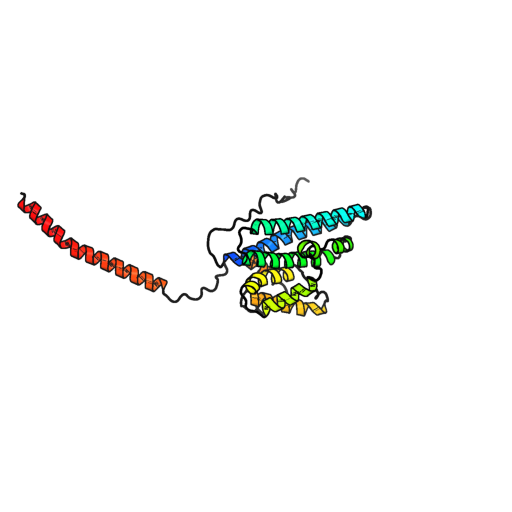SER A O 1
ATOM 1004 N N . ARG A 1 133 ? -8.907 11.253 5.067 1.00 95.62 133 ARG A N 1
ATOM 1005 C CA . ARG A 1 133 ? -7.973 12.290 5.529 1.00 95.62 133 ARG A CA 1
ATOM 1006 C C . ARG A 1 133 ? -7.083 12.812 4.395 1.00 95.62 133 ARG A C 1
ATOM 1008 O O . ARG A 1 133 ? -6.919 14.016 4.244 1.00 95.62 133 ARG A O 1
ATOM 1015 N N . MET A 1 134 ? -6.570 11.918 3.548 1.00 95.38 134 MET A N 1
ATOM 1016 C CA . MET A 1 134 ? -5.606 12.261 2.493 1.00 95.38 134 MET A CA 1
ATOM 1017 C C . MET A 1 134 ? -6.245 12.689 1.166 1.00 95.38 134 MET A C 1
ATOM 1019 O O . MET A 1 134 ? -5.655 13.488 0.431 1.00 95.38 134 MET A O 1
ATOM 1023 N N . PHE A 1 135 ? -7.409 12.133 0.822 1.00 95.19 135 PHE A N 1
ATOM 1024 C CA . PHE A 1 135 ? -8.028 12.283 -0.501 1.00 95.19 135 PHE A CA 1
ATOM 1025 C C . PHE A 1 135 ? -9.480 12.765 -0.459 1.00 95.19 135 PHE A C 1
ATOM 1027 O O . PHE A 1 135 ? -10.035 13.072 -1.514 1.00 95.19 135 PHE A O 1
ATOM 1034 N N . GLY A 1 136 ? -10.101 12.856 0.721 1.00 95.06 136 GLY A N 1
ATOM 1035 C CA . GLY A 1 136 ? -11.492 13.296 0.855 1.00 95.06 136 GLY A CA 1
ATOM 1036 C C . GLY A 1 136 ? -12.508 12.305 0.280 1.00 95.06 136 GLY A C 1
ATOM 1037 O O . GLY A 1 136 ? -13.623 12.698 -0.058 1.00 95.06 136 GLY A O 1
ATOM 1038 N N . THR A 1 137 ? -12.137 11.030 0.129 1.00 94.12 137 THR A N 1
ATOM 1039 C CA . THR A 1 137 ? -13.000 9.979 -0.431 1.00 94.12 137 THR A CA 1
ATOM 1040 C C . THR A 1 137 ? -13.084 8.766 0.496 1.00 94.12 137 THR A C 1
ATOM 1042 O O . THR A 1 137 ? -12.285 8.623 1.416 1.00 94.12 137 THR A O 1
ATOM 1045 N N . ARG A 1 138 ? -14.090 7.907 0.282 1.00 92.62 138 ARG A N 1
ATOM 1046 C CA . ARG A 1 138 ? -14.323 6.665 1.052 1.00 92.62 138 ARG A CA 1
ATOM 1047 C C . ARG A 1 138 ? -14.700 5.483 0.147 1.00 92.62 138 ARG A C 1
ATOM 1049 O O . ARG A 1 138 ? -15.584 4.699 0.477 1.00 92.62 138 ARG A O 1
ATOM 1056 N N . ILE A 1 139 ? -14.113 5.418 -1.047 1.00 93.44 139 ILE A N 1
ATOM 1057 C CA . ILE A 1 139 ? -14.486 4.461 -2.105 1.00 93.44 139 ILE A CA 1
ATOM 1058 C C . ILE A 1 139 ? -13.274 3.721 -2.680 1.00 93.44 139 ILE A C 1
ATOM 1060 O O . ILE A 1 139 ? -13.345 3.144 -3.768 1.00 93.44 139 ILE A O 1
ATOM 1064 N N . ALA A 1 140 ? -12.157 3.697 -1.950 1.00 91.31 140 ALA A N 1
ATOM 1065 C CA . ALA A 1 140 ? -10.944 3.013 -2.378 1.00 91.31 140 ALA A CA 1
ATOM 1066 C C . ALA A 1 140 ? -11.144 1.511 -2.587 1.00 91.31 140 ALA A C 1
ATOM 1068 O O . ALA A 1 140 ? -10.551 0.948 -3.507 1.00 91.31 140 ALA A O 1
ATOM 1069 N N . GLY A 1 141 ? -12.023 0.876 -1.804 1.00 87.44 141 GLY A N 1
ATOM 1070 C CA . GLY A 1 141 ? -12.352 -0.546 -1.942 1.00 87.44 141 GLY A CA 1
ATOM 1071 C C . GLY A 1 141 ? -12.878 -0.936 -3.331 1.00 87.44 141 GLY A C 1
ATOM 1072 O O . GLY A 1 141 ? -12.641 -2.059 -3.778 1.00 87.44 141 GLY A O 1
ATOM 1073 N N . GLU A 1 142 ? -13.538 -0.007 -4.028 1.00 89.75 142 GLU A N 1
ATOM 1074 C CA . GLU A 1 142 ? -14.044 -0.189 -5.392 1.00 89.75 142 GLU A CA 1
ATOM 1075 C C . GLU A 1 142 ? -13.084 0.401 -6.430 1.00 89.75 142 GLU A C 1
ATOM 1077 O O . GLU A 1 142 ? -12.650 -0.299 -7.350 1.00 89.75 142 GLU A O 1
ATOM 1082 N N . ARG A 1 143 ? -12.672 1.663 -6.234 1.00 93.81 143 ARG A N 1
ATOM 1083 C CA . ARG A 1 143 ? -11.803 2.390 -7.173 1.00 93.81 143 ARG A CA 1
ATOM 1084 C C . ARG A 1 143 ? -10.466 1.703 -7.415 1.00 93.81 143 ARG A C 1
ATOM 1086 O O . ARG A 1 143 ? -9.925 1.814 -8.516 1.00 93.81 143 ARG A O 1
ATOM 1093 N N . PHE A 1 144 ? -9.937 0.991 -6.418 1.00 95.94 144 PHE A N 1
ATOM 1094 C CA . PHE A 1 144 ? -8.711 0.214 -6.566 1.00 95.94 144 PHE A CA 1
ATOM 1095 C C . PHE A 1 144 ? -8.811 -0.758 -7.747 1.00 95.94 144 PHE A C 1
ATOM 1097 O O . PHE A 1 144 ? -7.936 -0.779 -8.610 1.00 95.94 144 PHE A O 1
ATOM 1104 N N . PHE A 1 145 ? -9.886 -1.544 -7.828 1.00 94.69 145 PHE A N 1
ATOM 1105 C CA . PHE A 1 145 ? -10.005 -2.575 -8.856 1.00 94.69 145 PHE A CA 1
ATOM 1106 C C . PHE A 1 145 ? -10.353 -1.996 -10.227 1.00 94.69 145 PHE A C 1
ATOM 1108 O O . PHE A 1 145 ? -9.887 -2.520 -11.237 1.00 94.69 145 PHE A O 1
ATOM 1115 N N . ASP A 1 146 ? -11.085 -0.883 -10.279 1.00 94.00 146 ASP A N 1
ATOM 1116 C CA . ASP A 1 146 ? -11.352 -0.177 -11.537 1.00 94.00 146 ASP A CA 1
ATOM 1117 C C . ASP A 1 146 ? -10.056 0.387 -12.135 1.00 94.00 146 ASP A C 1
ATOM 1119 O O . ASP A 1 146 ? -9.806 0.300 -13.343 1.00 94.00 146 ASP A O 1
ATOM 1123 N N . ARG A 1 147 ? -9.177 0.923 -11.279 1.00 93.88 147 ARG A N 1
ATOM 1124 C CA . ARG A 1 147 ? -7.850 1.390 -11.687 1.00 93.88 147 ARG A CA 1
ATOM 1125 C C . ARG A 1 147 ? -6.930 0.221 -12.038 1.00 93.88 147 ARG A C 1
ATOM 1127 O O . ARG A 1 147 ? -6.251 0.304 -13.056 1.00 93.88 147 ARG A O 1
ATOM 1134 N N . ALA A 1 148 ? -6.959 -0.876 -11.280 1.00 93.31 148 ALA A N 1
ATOM 1135 C CA . ALA A 1 148 ? -6.205 -2.092 -11.588 1.00 93.31 148 ALA A CA 1
ATOM 1136 C C . ALA A 1 148 ? -6.591 -2.678 -12.956 1.00 93.31 148 ALA A C 1
ATOM 1138 O O . ALA A 1 148 ? -5.716 -3.042 -13.739 1.00 93.31 148 ALA A O 1
ATOM 1139 N N . ALA A 1 149 ? -7.888 -2.720 -13.274 1.00 92.81 149 ALA A N 1
ATOM 1140 C CA . ALA A 1 149 ? -8.382 -3.166 -14.574 1.00 92.81 149 ALA A CA 1
ATOM 1141 C C . ALA A 1 149 ? -7.904 -2.247 -15.705 1.00 92.81 149 ALA A C 1
ATOM 1143 O O . ALA A 1 149 ? -7.475 -2.731 -16.751 1.00 92.81 149 ALA A O 1
ATOM 1144 N N . ARG A 1 150 ? -7.904 -0.926 -15.483 1.00 92.56 150 ARG A N 1
ATOM 1145 C CA . ARG A 1 150 ? -7.357 0.037 -16.447 1.00 92.56 150 ARG A CA 1
ATOM 1146 C C . ARG A 1 150 ? -5.859 -0.166 -16.677 1.00 92.56 150 ARG A C 1
ATOM 1148 O O . ARG A 1 150 ? -5.441 -0.174 -17.825 1.00 92.56 150 ARG A O 1
ATOM 1155 N N . ILE A 1 151 ? -5.081 -0.349 -15.611 1.00 91.06 151 ILE A N 1
ATOM 1156 C CA . ILE A 1 151 ? -3.635 -0.618 -15.677 1.00 91.06 151 ILE A CA 1
ATOM 1157 C C . ILE A 1 151 ? -3.350 -1.912 -16.451 1.00 91.06 151 ILE A C 1
ATOM 1159 O O . ILE A 1 151 ? -2.407 -1.972 -17.229 1.00 91.06 151 ILE A O 1
ATOM 1163 N N . ALA A 1 152 ? -4.167 -2.946 -16.250 1.00 87.94 152 ALA A N 1
ATOM 1164 C CA . ALA A 1 152 ? -4.018 -4.207 -16.966 1.00 87.94 152 ALA A CA 1
ATOM 1165 C C . ALA A 1 152 ? -4.464 -4.128 -18.437 1.00 87.94 152 ALA A C 1
ATOM 1167 O O . ALA A 1 152 ? -3.890 -4.803 -19.287 1.00 87.94 152 ALA A O 1
ATOM 1168 N N . GLY A 1 153 ? -5.497 -3.334 -18.737 1.00 85.56 153 GLY A N 1
ATOM 1169 C CA . GLY A 1 153 ? -6.060 -3.205 -20.083 1.00 85.56 153 GLY A CA 1
ATOM 1170 C C . GLY A 1 153 ? -5.342 -2.191 -20.977 1.00 85.56 153 GLY A C 1
ATOM 1171 O O . GLY A 1 153 ? -5.358 -2.336 -22.197 1.00 85.56 153 GLY A O 1
ATOM 1172 N N . LEU A 1 154 ? -4.712 -1.168 -20.393 1.00 78.56 154 LEU A N 1
ATOM 1173 C CA . LEU A 1 154 ? -3.956 -0.147 -21.112 1.00 78.56 154 LEU A CA 1
ATOM 1174 C C . LEU A 1 154 ? -2.462 -0.374 -20.895 1.00 78.56 154 LEU A C 1
ATOM 1176 O O . LEU A 1 154 ? -1.957 -0.254 -19.785 1.00 78.56 154 LEU A O 1
ATOM 1180 N N . ALA A 1 155 ? -1.731 -0.637 -21.976 1.00 69.56 155 ALA A N 1
ATOM 1181 C CA . ALA A 1 155 ? -0.273 -0.727 -21.948 1.00 69.56 155 ALA A CA 1
ATOM 1182 C C . ALA A 1 155 ? 0.381 0.671 -21.932 1.00 69.56 155 ALA A C 1
ATOM 1184 O O . ALA A 1 155 ? 1.260 0.960 -22.746 1.00 69.56 155 ALA A O 1
ATOM 1185 N N . ASP A 1 156 ? -0.067 1.556 -21.038 1.00 82.12 156 ASP A N 1
ATOM 1186 C CA . ASP A 1 156 ? 0.520 2.881 -20.867 1.00 82.12 156 ASP A CA 1
ATOM 1187 C C . ASP A 1 156 ? 1.672 2.869 -19.850 1.00 82.12 156 ASP A C 1
ATOM 1189 O O . ASP A 1 156 ? 1.832 1.971 -19.020 1.00 82.12 156 ASP A O 1
ATOM 1193 N N . ARG A 1 157 ? 2.553 3.866 -19.960 1.00 83.38 157 ARG A N 1
ATOM 1194 C CA . ARG A 1 157 ? 3.800 3.886 -19.187 1.00 83.38 157 ARG A CA 1
ATOM 1195 C C . ARG A 1 157 ? 3.551 4.085 -17.688 1.00 83.38 157 ARG A C 1
ATOM 1197 O O . ARG A 1 157 ? 4.288 3.539 -16.877 1.00 83.38 157 ARG A O 1
ATOM 1204 N N . ASP A 1 158 ? 2.533 4.861 -17.327 1.00 86.88 158 ASP A N 1
ATOM 1205 C CA . ASP A 1 158 ? 2.191 5.131 -15.926 1.00 86.88 158 ASP A CA 1
ATOM 1206 C C . ASP A 1 158 ? 1.542 3.915 -15.261 1.00 86.88 158 ASP A C 1
ATOM 1208 O O . ASP A 1 158 ? 1.894 3.575 -14.130 1.00 86.88 158 ASP A O 1
ATOM 1212 N N . GLY A 1 159 ? 0.665 3.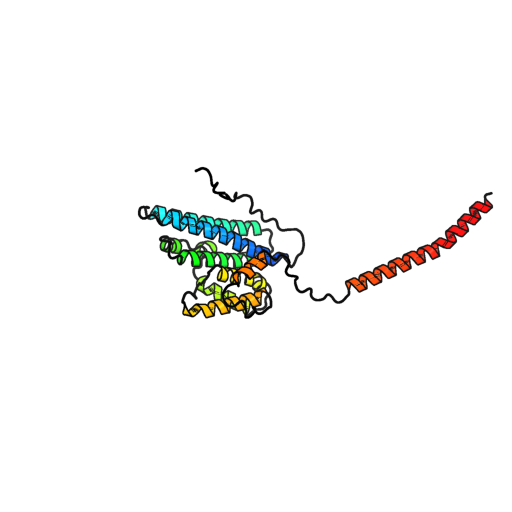205 -15.976 1.00 85.94 159 GLY A N 1
ATOM 1213 C CA . GLY A 1 159 ? 0.085 1.960 -15.500 1.00 85.94 159 GLY A CA 1
ATOM 1214 C C . GLY A 1 159 ? 1.140 0.887 -15.264 1.00 85.94 159 GLY A C 1
ATOM 1215 O O . GLY A 1 159 ? 1.126 0.253 -14.211 1.00 85.94 159 GLY A O 1
ATOM 1216 N N . GLN A 1 160 ? 2.118 0.744 -16.163 1.00 85.00 160 GLN A N 1
ATOM 1217 C CA . GLN A 1 160 ? 3.243 -0.177 -15.956 1.00 85.00 160 GLN A CA 1
ATOM 1218 C C . GLN A 1 160 ? 4.039 0.148 -14.683 1.00 85.00 160 GLN A C 1
ATOM 1220 O O . GLN A 1 160 ? 4.392 -0.764 -13.939 1.00 85.00 160 GLN A O 1
ATOM 1225 N N . GLU A 1 161 ? 4.294 1.432 -14.398 1.00 85.50 161 GLU A N 1
ATOM 1226 C CA . GLU A 1 161 ? 4.999 1.867 -13.180 1.00 85.50 161 GLU A CA 1
ATOM 1227 C C . GLU A 1 161 ? 4.173 1.618 -11.896 1.00 85.50 161 GLU A C 1
ATOM 1229 O O . GLU A 1 161 ? 4.751 1.324 -10.847 1.00 85.50 161 GLU A O 1
ATOM 1234 N N . LEU A 1 162 ? 2.836 1.673 -11.970 1.00 90.81 162 LEU A N 1
ATOM 1235 C CA . LEU A 1 162 ? 1.930 1.439 -10.835 1.00 90.81 162 LEU A CA 1
ATOM 1236 C C . LEU A 1 162 ? 1.545 -0.031 -10.627 1.00 90.81 162 LEU A C 1
ATOM 1238 O O . LEU A 1 162 ? 1.235 -0.416 -9.497 1.00 90.81 162 LEU A O 1
ATOM 1242 N N . ALA A 1 163 ? 1.574 -0.866 -11.666 1.00 90.12 163 ALA A N 1
ATOM 1243 C CA . ALA A 1 163 ? 1.166 -2.269 -11.592 1.00 90.12 163 ALA A CA 1
ATOM 1244 C C . ALA A 1 163 ? 1.836 -3.051 -10.439 1.00 90.12 163 ALA A C 1
ATOM 1246 O O . ALA A 1 163 ? 1.123 -3.760 -9.722 1.00 90.12 163 ALA A O 1
ATOM 1247 N N . PRO A 1 164 ? 3.148 -2.886 -10.157 1.00 86.44 164 PRO A N 1
ATOM 1248 C CA . PRO A 1 164 ? 3.791 -3.530 -9.013 1.00 86.44 164 PRO A CA 1
ATOM 1249 C C . PRO A 1 164 ? 3.234 -3.089 -7.656 1.00 86.44 164 PRO A C 1
ATOM 1251 O O . PRO A 1 164 ? 3.161 -3.905 -6.745 1.00 86.44 164 PRO A O 1
ATOM 1254 N N . VAL A 1 165 ? 2.834 -1.821 -7.507 1.00 91.50 165 VAL A N 1
ATOM 1255 C CA . VAL A 1 165 ? 2.273 -1.287 -6.252 1.00 91.50 165 VAL A CA 1
ATOM 1256 C C . VAL A 1 165 ? 0.905 -1.909 -5.980 1.00 91.50 165 VAL A C 1
ATOM 1258 O O . VAL A 1 165 ? 0.646 -2.378 -4.874 1.00 91.50 165 VAL A O 1
ATOM 1261 N N . TYR A 1 166 ? 0.053 -1.985 -7.006 1.00 93.12 166 TYR A N 1
ATOM 1262 C CA . TYR A 1 166 ? -1.249 -2.652 -6.916 1.00 93.12 166 TYR A CA 1
ATOM 1263 C C . TYR A 1 166 ? -1.092 -4.151 -6.640 1.00 93.12 166 TYR A C 1
ATOM 1265 O O . TYR A 1 166 ? -1.764 -4.700 -5.768 1.00 93.12 166 TYR A O 1
ATOM 1273 N N . LEU A 1 167 ? -0.169 -4.816 -7.341 1.00 89.44 167 LEU A N 1
ATOM 1274 C CA . LEU A 1 167 ? 0.123 -6.228 -7.108 1.00 89.44 167 LEU A CA 1
ATOM 1275 C C . LEU A 1 167 ? 0.621 -6.472 -5.678 1.00 89.44 167 LEU A C 1
ATOM 1277 O O . LEU A 1 167 ? 0.186 -7.424 -5.030 1.00 89.44 167 LEU A O 1
ATOM 1281 N N . LEU A 1 168 ? 1.509 -5.608 -5.178 1.00 87.56 168 LEU A N 1
ATOM 1282 C CA . LEU A 1 168 ? 2.015 -5.681 -3.814 1.00 87.56 168 LEU A CA 1
ATOM 1283 C C . LEU A 1 168 ? 0.878 -5.517 -2.801 1.00 87.56 168 LEU A C 1
ATOM 1285 O O . LEU A 1 168 ? 0.786 -6.330 -1.891 1.00 87.56 168 LEU A O 1
ATOM 1289 N N . ALA A 1 169 ? -0.025 -4.549 -2.980 1.00 91.88 169 ALA A N 1
ATOM 1290 C CA . ALA A 1 169 ? -1.172 -4.372 -2.087 1.00 91.88 169 ALA A CA 1
ATOM 1291 C C . ALA A 1 169 ? -2.042 -5.640 -1.991 1.00 91.88 169 ALA A C 1
ATOM 1293 O O . ALA A 1 169 ? -2.388 -6.061 -0.887 1.00 91.88 169 ALA A O 1
ATOM 1294 N N . LEU A 1 170 ? -2.317 -6.311 -3.120 1.00 89.69 170 LEU A N 1
ATOM 1295 C CA . LEU A 1 170 ? -3.021 -7.602 -3.124 1.00 89.69 170 LEU A CA 1
ATOM 1296 C C . LEU A 1 170 ? -2.238 -8.692 -2.377 1.00 89.69 170 LEU A C 1
ATOM 1298 O O . LEU A 1 170 ? -2.820 -9.475 -1.629 1.00 89.69 170 LEU A O 1
ATOM 1302 N N . CYS A 1 171 ? -0.914 -8.735 -2.543 1.00 84.50 171 CYS A N 1
ATOM 1303 C CA . CYS A 1 171 ? -0.051 -9.687 -1.838 1.00 84.50 171 CYS A CA 1
ATOM 1304 C C . CYS A 1 171 ? 0.007 -9.434 -0.324 1.00 84.50 171 CYS A C 1
ATOM 1306 O O . CYS A 1 171 ? 0.140 -10.385 0.442 1.00 84.50 171 CYS A O 1
ATOM 1308 N N . LEU A 1 172 ? -0.105 -8.173 0.098 1.00 86.00 172 LEU A N 1
ATOM 1309 C CA . LEU A 1 172 ? -0.146 -7.756 1.502 1.00 86.00 172 LEU A CA 1
ATOM 1310 C C . LEU A 1 172 ? -1.529 -7.950 2.144 1.00 86.00 172 LEU A C 1
ATOM 1312 O O . LEU A 1 172 ? -1.686 -7.707 3.337 1.00 86.00 172 LEU A O 1
ATOM 1316 N N . GLY A 1 173 ? -2.513 -8.429 1.377 1.00 84.62 173 GLY A N 1
ATOM 1317 C CA . GLY A 1 173 ? -3.818 -8.833 1.892 1.00 84.62 173 GLY A CA 1
ATOM 1318 C C . GLY A 1 173 ? -4.956 -7.856 1.622 1.00 84.62 173 GLY A C 1
ATOM 1319 O O . GLY A 1 173 ? -6.028 -8.059 2.186 1.00 84.62 173 GLY A O 1
ATOM 1320 N N . PHE A 1 174 ? -4.771 -6.847 0.761 1.00 91.00 174 PHE A N 1
ATOM 1321 C CA . PHE A 1 174 ? -5.882 -6.004 0.313 1.00 91.00 174 PHE A CA 1
ATOM 1322 C C . PHE A 1 174 ? -6.959 -6.851 -0.371 1.00 91.00 174 PHE A C 1
ATOM 1324 O O . PHE A 1 174 ? -6.671 -7.594 -1.317 1.00 91.00 174 PHE A O 1
ATOM 1331 N N . ARG A 1 175 ? -8.205 -6.720 0.086 1.00 90.19 175 ARG A N 1
ATOM 1332 C CA . ARG A 1 175 ? -9.367 -7.395 -0.508 1.00 90.19 175 ARG A CA 1
ATOM 1333 C C . ARG A 1 175 ? -10.373 -6.422 -1.105 1.00 90.19 175 ARG A C 1
ATOM 1335 O O . ARG A 1 175 ? -10.987 -6.766 -2.112 1.00 90.19 175 ARG A O 1
ATOM 1342 N N . GLY A 1 176 ? -10.534 -5.226 -0.536 1.00 91.75 176 GLY A N 1
ATOM 1343 C CA . GLY A 1 176 ? -11.491 -4.225 -1.014 1.00 91.75 176 GLY A CA 1
ATOM 1344 C C . GLY A 1 176 ? -12.897 -4.814 -1.159 1.00 91.75 176 GLY A C 1
ATOM 1345 O O . GLY A 1 176 ? -13.394 -5.456 -0.233 1.00 91.75 176 GLY A O 1
ATOM 1346 N N . ARG A 1 177 ? -13.519 -4.640 -2.334 1.00 90.19 177 ARG A N 1
ATOM 1347 C CA . ARG A 1 177 ? -14.835 -5.229 -2.652 1.00 90.19 177 ARG A CA 1
ATOM 1348 C C . ARG A 1 177 ? -14.863 -6.764 -2.730 1.00 90.19 177 ARG A C 1
ATOM 1350 O O . ARG A 1 177 ? -15.948 -7.319 -2.692 1.00 90.19 177 ARG A O 1
ATOM 1357 N N . HIS A 1 178 ? -13.707 -7.433 -2.812 1.00 87.81 178 HIS A N 1
ATOM 1358 C CA . HIS A 1 178 ? -13.591 -8.876 -3.053 1.00 87.81 178 HIS A CA 1
ATOM 1359 C C . HIS A 1 178 ? -13.301 -9.705 -1.782 1.00 87.81 178 HIS A C 1
ATOM 1361 O O . HIS A 1 178 ? -12.293 -10.414 -1.686 1.00 87.81 178 HIS A O 1
ATOM 1367 N N . ARG A 1 179 ? -14.144 -9.578 -0.753 1.00 79.81 179 ARG A N 1
ATOM 1368 C CA . ARG A 1 179 ? -13.938 -10.193 0.575 1.00 79.81 179 ARG A CA 1
ATOM 1369 C C . ARG A 1 179 ? -14.542 -11.583 0.739 1.00 79.81 179 ARG A C 1
ATOM 1371 O O . ARG A 1 179 ? -14.135 -12.293 1.658 1.00 79.81 179 ARG A O 1
ATOM 1378 N N . GLY A 1 180 ? -15.476 -11.979 -0.119 1.00 78.00 180 GLY A N 1
ATOM 1379 C CA . GLY A 1 180 ? -16.125 -13.283 -0.039 1.00 78.00 180 GLY A CA 1
ATOM 1380 C C . GLY A 1 180 ? -15.171 -14.443 -0.365 1.00 78.00 180 GLY A C 1
ATOM 1381 O O . GLY A 1 180 ? -14.267 -14.290 -1.192 1.00 78.00 180 GLY A O 1
ATOM 1382 N N . PRO A 1 181 ? -15.366 -15.639 0.224 1.00 71.00 181 PRO A N 1
ATOM 1383 C CA . PRO A 1 181 ? -14.585 -16.829 -0.131 1.00 71.00 181 PRO A CA 1
ATOM 1384 C C . PRO A 1 181 ? -14.723 -17.194 -1.620 1.00 71.00 181 PRO A C 1
ATOM 1386 O O . PRO A 1 181 ? -13.763 -17.660 -2.237 1.00 71.00 181 PRO A O 1
ATOM 1389 N N . GLU A 1 182 ? -15.880 -16.902 -2.217 1.00 79.75 182 GLU A N 1
ATOM 1390 C CA . GLU A 1 182 ? -16.162 -17.087 -3.646 1.00 79.75 182 GLU A CA 1
ATOM 1391 C C . GLU A 1 182 ? -15.398 -16.110 -4.552 1.00 79.75 182 GLU A C 1
ATOM 1393 O O . GLU A 1 182 ? -15.264 -16.351 -5.748 1.00 79.75 182 GLU A O 1
ATOM 1398 N N . GLU A 1 183 ? -14.831 -15.039 -3.992 1.00 82.19 183 GLU A N 1
ATOM 1399 C CA . GLU A 1 183 ? -14.140 -13.981 -4.738 1.00 82.19 183 GLU A CA 1
ATOM 1400 C C . GLU A 1 183 ? -12.619 -14.175 -4.783 1.00 82.19 183 GLU A C 1
ATOM 1402 O O . GLU A 1 183 ? -11.897 -13.461 -5.484 1.00 82.19 183 GLU A O 1
ATOM 1407 N N . ALA A 1 184 ? -12.105 -15.205 -4.104 1.00 77.38 184 ALA A N 1
ATOM 1408 C CA . ALA A 1 184 ? -10.703 -15.597 -4.193 1.00 77.38 184 ALA A CA 1
ATOM 1409 C C . ALA A 1 184 ? -10.211 -15.840 -5.644 1.00 77.38 184 ALA A C 1
ATOM 1411 O O . ALA A 1 184 ? -9.069 -15.476 -5.944 1.00 77.38 184 ALA A O 1
ATOM 1412 N N . PRO A 1 185 ? -11.002 -16.423 -6.573 1.00 83.19 185 PRO A N 1
ATOM 1413 C CA . PRO A 1 185 ? -10.647 -16.495 -7.990 1.00 83.19 185 PRO A CA 1
ATOM 1414 C C . PRO A 1 185 ? -10.513 -15.119 -8.655 1.00 83.19 185 PRO A C 1
ATOM 1416 O O . PRO A 1 185 ? -9.553 -14.913 -9.396 1.00 83.19 185 PRO A O 1
ATOM 1419 N N . ALA A 1 186 ? -11.410 -14.173 -8.356 1.00 86.31 186 ALA A N 1
ATOM 1420 C CA . ALA A 1 186 ? -11.370 -12.821 -8.915 1.00 86.31 186 ALA A CA 1
ATOM 1421 C C . ALA A 1 186 ? -10.105 -12.071 -8.464 1.00 86.31 186 ALA A C 1
ATOM 1423 O O . ALA A 1 186 ? -9.375 -11.523 -9.291 1.00 86.31 186 ALA A O 1
ATOM 1424 N N . LEU A 1 187 ? -9.760 -12.147 -7.172 1.00 86.25 187 LEU A N 1
ATOM 1425 C CA . LEU A 1 187 ? -8.501 -11.599 -6.647 1.00 86.25 187 LEU A CA 1
ATOM 1426 C C . LEU A 1 187 ? -7.272 -12.185 -7.359 1.00 86.25 187 LEU A C 1
ATOM 1428 O O . LEU A 1 187 ? -6.350 -11.451 -7.720 1.00 86.25 187 LEU A O 1
ATOM 1432 N N . ARG A 1 188 ? -7.261 -13.504 -7.606 1.00 83.75 188 ARG A N 1
ATOM 1433 C CA . ARG A 1 188 ? -6.175 -14.164 -8.351 1.00 83.75 188 ARG A CA 1
ATOM 1434 C C . ARG A 1 188 ? -6.091 -13.683 -9.797 1.00 83.75 188 ARG A C 1
ATOM 1436 O O . ARG A 1 188 ? -4.984 -13.502 -10.301 1.00 83.75 188 ARG A O 1
ATOM 1443 N N . GLN A 1 189 ? -7.226 -13.462 -10.455 1.00 87.56 189 GLN A N 1
ATOM 1444 C CA . GLN A 1 189 ? -7.267 -12.940 -11.818 1.00 87.56 189 GLN A CA 1
ATOM 1445 C C . GLN A 1 189 ? -6.700 -11.518 -11.889 1.00 87.56 189 GLN A C 1
ATOM 1447 O O . GLN A 1 189 ? -5.853 -11.248 -12.741 1.00 87.56 189 GLN A O 1
ATOM 1452 N N . HIS A 1 190 ? -7.091 -10.637 -10.963 1.00 89.62 190 HIS A N 1
ATOM 1453 C CA . HIS A 1 190 ? -6.521 -9.292 -10.864 1.00 89.62 190 HIS A CA 1
ATOM 1454 C C . HIS A 1 190 ? -5.011 -9.330 -10.615 1.00 89.62 190 HIS A C 1
ATOM 1456 O O . HIS A 1 190 ? -4.261 -8.631 -11.294 1.00 89.62 190 HIS A O 1
ATOM 1462 N N . ALA A 1 191 ? -4.547 -10.185 -9.701 1.00 86.75 191 ALA A N 1
ATOM 1463 C CA . ALA A 1 191 ? -3.123 -10.333 -9.421 1.00 86.75 191 ALA A CA 1
ATOM 1464 C C . ALA A 1 191 ? -2.333 -10.834 -10.646 1.00 86.75 191 ALA A C 1
ATOM 1466 O O . ALA A 1 191 ? -1.259 -10.311 -10.937 1.00 86.75 191 ALA A O 1
ATOM 1467 N N . LYS A 1 192 ? -2.877 -11.791 -11.413 1.00 85.12 192 LYS A N 1
ATOM 1468 C CA . LYS A 1 192 ? -2.281 -12.250 -12.679 1.00 85.12 192 LYS A CA 1
ATOM 1469 C C . LYS A 1 192 ? -2.190 -11.120 -13.708 1.00 85.12 192 LYS A C 1
ATOM 1471 O O . LYS A 1 192 ? -1.126 -10.917 -14.285 1.00 85.12 192 LYS A O 1
ATOM 1476 N N . ALA A 1 193 ? -3.271 -10.371 -13.901 1.00 88.31 193 ALA A N 1
ATOM 1477 C CA . ALA A 1 193 ? -3.318 -9.282 -14.872 1.00 88.31 193 ALA A CA 1
ATOM 1478 C C . ALA A 1 193 ? -2.338 -8.145 -14.517 1.00 88.31 193 ALA A C 1
ATOM 1480 O O . ALA A 1 193 ? -1.626 -7.633 -15.377 1.00 88.31 193 ALA A O 1
ATOM 1481 N N . LEU A 1 194 ? -2.232 -7.797 -13.230 1.00 87.88 194 LEU A N 1
ATOM 1482 C CA . LEU A 1 194 ? -1.259 -6.819 -12.737 1.00 87.88 194 LEU A CA 1
ATOM 1483 C C . LEU A 1 194 ? 0.185 -7.321 -12.856 1.00 87.88 194 LEU A C 1
ATOM 1485 O O . LEU A 1 194 ? 1.082 -6.538 -13.157 1.00 87.88 194 LEU A O 1
ATOM 1489 N N . PHE A 1 195 ? 0.425 -8.619 -12.657 1.00 84.06 195 PHE A N 1
ATOM 1490 C CA . PHE A 1 195 ? 1.740 -9.217 -12.883 1.00 84.06 195 PHE A CA 1
ATOM 1491 C C . PHE A 1 195 ? 2.155 -9.144 -14.358 1.00 84.06 195 PHE A C 1
ATOM 1493 O O . PHE A 1 195 ? 3.296 -8.790 -14.665 1.00 84.06 195 PHE A O 1
ATOM 1500 N N . GLU A 1 196 ? 1.227 -9.435 -15.269 1.00 83.44 196 GLU A N 1
ATOM 1501 C CA . GLU A 1 196 ? 1.440 -9.300 -16.710 1.00 83.44 196 GLU A CA 1
ATOM 1502 C C . GLU A 1 196 ? 1.731 -7.846 -17.095 1.00 83.44 196 GLU A C 1
ATOM 1504 O O . GLU A 1 196 ? 2.709 -7.593 -17.798 1.00 83.44 196 GLU A O 1
ATOM 1509 N N . ALA A 1 197 ? 0.971 -6.887 -16.559 1.00 84.50 197 ALA A N 1
ATOM 1510 C CA . ALA A 1 197 ? 1.208 -5.460 -16.777 1.00 84.50 197 ALA A CA 1
ATOM 1511 C C . ALA A 1 197 ? 2.567 -4.988 -16.227 1.00 84.50 197 ALA A C 1
ATOM 1513 O O . ALA A 1 197 ? 3.251 -4.189 -16.862 1.00 84.50 197 ALA A O 1
ATOM 1514 N N . ALA A 1 198 ? 2.989 -5.506 -15.070 1.00 81.50 198 ALA A N 1
ATOM 1515 C CA . ALA A 1 198 ? 4.254 -5.146 -14.434 1.00 81.50 198 ALA A CA 1
ATOM 1516 C C . ALA A 1 198 ? 5.486 -5.743 -15.137 1.00 81.50 198 ALA A C 1
ATOM 1518 O O . ALA A 1 198 ? 6.545 -5.118 -15.172 1.00 81.50 198 ALA A O 1
ATOM 1519 N N . THR A 1 199 ? 5.384 -6.973 -15.649 1.00 76.62 199 THR A N 1
ATOM 1520 C CA . THR A 1 199 ? 6.551 -7.746 -16.120 1.00 76.62 199 THR A CA 1
ATOM 1521 C C . THR A 1 199 ? 6.582 -7.982 -17.628 1.00 76.62 199 THR A C 1
ATOM 1523 O O . THR A 1 199 ? 7.615 -8.392 -18.165 1.00 76.62 199 THR A O 1
ATOM 1526 N N . GLY A 1 200 ? 5.460 -7.767 -18.317 1.00 76.44 200 GLY A N 1
ATOM 1527 C CA . GLY A 1 200 ? 5.267 -8.158 -19.712 1.00 76.44 200 GLY A CA 1
ATOM 1528 C C . GLY A 1 200 ? 5.294 -9.676 -19.935 1.00 76.44 200 GLY A C 1
ATOM 1529 O O . GLY A 1 200 ? 5.515 -10.120 -21.062 1.00 76.44 200 GLY A O 1
ATOM 1530 N N . ARG A 1 201 ? 5.146 -10.487 -18.876 1.00 71.12 201 ARG A N 1
ATOM 1531 C CA . ARG A 1 201 ? 5.173 -11.957 -18.922 1.00 71.12 201 ARG A CA 1
ATOM 1532 C C . ARG A 1 201 ? 3.948 -12.534 -18.229 1.00 71.12 201 ARG A C 1
ATOM 1534 O O . ARG A 1 201 ? 3.497 -11.996 -17.224 1.00 71.12 201 ARG A O 1
ATOM 1541 N N . GLN A 1 202 ? 3.467 -13.671 -18.725 1.00 71.19 202 GLN A N 1
ATOM 1542 C CA . GLN A 1 202 ? 2.449 -14.439 -18.014 1.00 71.19 202 GLN A CA 1
ATOM 1543 C C . GLN A 1 202 ? 3.063 -15.106 -16.775 1.00 71.19 202 GLN A C 1
ATOM 1545 O O . GLN A 1 202 ? 4.207 -15.566 -16.846 1.00 71.19 202 GLN A O 1
ATOM 1550 N N . PRO A 1 203 ? 2.344 -15.161 -15.641 1.00 65.56 203 PRO A N 1
ATOM 1551 C CA . PRO A 1 203 ? 2.814 -15.882 -14.470 1.00 65.56 203 PRO A CA 1
ATOM 1552 C C . PRO A 1 203 ? 2.856 -17.379 -14.775 1.00 65.56 203 PRO A C 1
ATOM 1554 O O . PRO A 1 203 ? 1.912 -17.936 -15.343 1.00 65.56 203 PRO A O 1
ATOM 1557 N N . ASP A 1 204 ? 3.948 -18.034 -14.381 1.00 63.81 204 ASP A N 1
ATOM 1558 C CA . ASP A 1 204 ? 4.110 -19.470 -14.583 1.00 63.81 204 ASP A CA 1
ATOM 1559 C C . ASP A 1 204 ? 2.961 -20.236 -13.923 1.00 63.81 204 ASP A C 1
ATOM 1561 O O . ASP A 1 204 ? 2.574 -19.957 -12.786 1.00 63.81 204 ASP A O 1
ATOM 1565 N N . ALA A 1 205 ? 2.479 -21.299 -14.572 1.00 58.59 205 ALA A N 1
ATOM 1566 C CA . ALA A 1 205 ? 1.439 -22.162 -14.009 1.00 58.59 205 ALA A CA 1
ATOM 1567 C C . ALA A 1 205 ? 1.862 -22.872 -12.700 1.00 58.59 205 ALA A C 1
ATOM 1569 O O . ALA A 1 205 ? 1.049 -23.510 -12.038 1.00 58.59 205 ALA A O 1
ATOM 1570 N N . ARG A 1 206 ? 3.130 -22.758 -12.291 1.00 52.91 206 ARG A N 1
ATOM 1571 C CA . ARG A 1 206 ? 3.642 -23.236 -10.997 1.00 52.91 206 ARG A CA 1
ATOM 1572 C C . ARG A 1 206 ? 3.531 -22.195 -9.877 1.00 52.91 206 ARG A C 1
ATOM 1574 O O . ARG A 1 206 ? 3.653 -22.553 -8.712 1.00 52.91 206 ARG A O 1
ATOM 1581 N N . MET A 1 207 ? 3.272 -20.926 -10.204 1.00 51.09 207 MET A N 1
ATOM 1582 C CA . MET A 1 207 ? 3.041 -19.851 -9.228 1.00 51.09 207 MET A CA 1
ATOM 1583 C C . MET A 1 207 ? 1.626 -19.856 -8.642 1.00 51.09 207 MET A C 1
ATOM 1585 O O . MET A 1 207 ? 1.327 -19.054 -7.752 1.00 51.09 207 MET A O 1
ATOM 1589 N N . HIS A 1 208 ? 0.766 -20.777 -9.087 1.00 47.38 208 HIS A N 1
ATOM 1590 C CA . HIS A 1 208 ? -0.538 -21.009 -8.483 1.00 47.38 208 HIS A CA 1
ATOM 1591 C C . HIS A 1 208 ? -0.378 -21.419 -7.011 1.00 47.38 208 HIS A C 1
ATOM 1593 O O . HIS A 1 208 ? -0.034 -22.552 -6.688 1.00 47.38 208 HIS A O 1
ATOM 1599 N N . GLY A 1 209 ? -0.658 -20.479 -6.107 1.00 47.44 209 GLY A N 1
ATOM 1600 C CA . GLY A 1 209 ? -1.068 -20.792 -4.742 1.00 47.44 209 GLY A CA 1
ATOM 1601 C C . GLY A 1 209 ? -0.260 -20.177 -3.607 1.00 47.44 209 GLY A C 1
ATOM 1602 O O . GLY A 1 209 ? -0.817 -20.105 -2.518 1.00 47.44 209 GLY A O 1
ATOM 1603 N N . ARG A 1 210 ? 0.996 -19.730 -3.778 1.00 44.16 210 ARG A N 1
ATOM 1604 C CA . ARG A 1 210 ? 1.778 -19.251 -2.606 1.00 44.16 210 ARG A CA 1
ATOM 1605 C C . ARG A 1 210 ? 2.754 -18.093 -2.817 1.00 44.16 210 ARG A C 1
ATOM 1607 O O . ARG A 1 210 ? 3.195 -17.537 -1.821 1.00 44.16 210 ARG A O 1
ATOM 1614 N N . LEU A 1 211 ? 3.123 -17.709 -4.044 1.00 48.09 211 LEU A N 1
ATOM 1615 C CA . LEU A 1 211 ? 4.334 -16.890 -4.231 1.00 48.09 211 LEU A CA 1
ATOM 1616 C C . LEU A 1 211 ? 4.216 -15.774 -5.293 1.00 48.09 211 LEU A C 1
ATOM 1618 O O . LEU A 1 211 ? 5.141 -15.569 -6.071 1.00 48.09 211 LEU A O 1
ATOM 1622 N N . LEU A 1 212 ? 3.135 -14.986 -5.285 1.00 51.69 212 LEU A N 1
ATOM 1623 C CA . LEU A 1 212 ? 3.164 -13.659 -5.936 1.00 51.69 212 LEU A CA 1
ATOM 1624 C C . LEU A 1 212 ? 3.836 -12.599 -5.038 1.00 51.69 212 LEU A C 1
ATOM 1626 O O . LEU A 1 212 ? 4.482 -11.681 -5.542 1.00 51.69 212 LEU A O 1
ATOM 1630 N N . ALA A 1 213 ? 3.793 -12.786 -3.712 1.00 49.59 213 ALA A N 1
ATOM 1631 C CA . ALA A 1 213 ? 4.464 -11.912 -2.747 1.00 49.59 213 ALA A CA 1
ATOM 1632 C C . ALA A 1 213 ? 6.000 -11.884 -2.913 1.00 49.59 213 ALA A C 1
ATOM 1634 O O . ALA A 1 213 ? 6.563 -10.791 -2.967 1.00 49.59 213 ALA A O 1
ATOM 1635 N N . PRO A 1 214 ? 6.704 -13.021 -3.100 1.00 48.09 214 PRO A N 1
ATOM 1636 C CA . PRO A 1 214 ? 8.133 -13.016 -3.367 1.00 48.09 214 PRO A CA 1
ATOM 1637 C C . P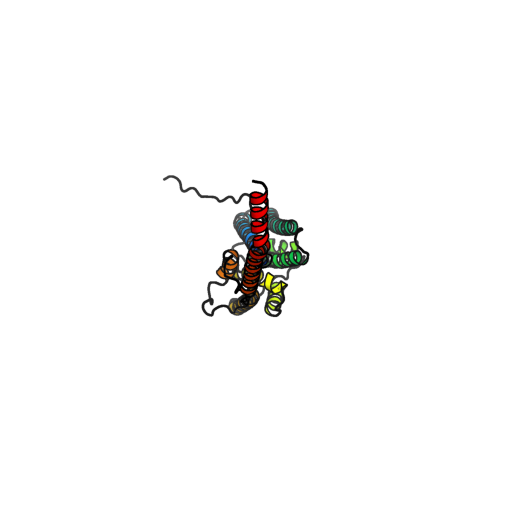RO A 1 214 ? 8.503 -12.413 -4.707 1.00 48.09 214 PRO A C 1
ATOM 1639 O O . PRO A 1 214 ? 9.662 -12.109 -4.857 1.00 48.09 214 PRO A O 1
ATOM 1642 N N . LEU A 1 215 ? 7.607 -12.218 -5.677 1.00 50.91 215 LEU A N 1
ATOM 1643 C CA . LEU A 1 215 ? 7.953 -11.496 -6.909 1.00 50.91 215 LEU A CA 1
ATOM 1644 C C . LEU A 1 215 ? 7.877 -9.987 -6.713 1.00 50.91 215 LEU A C 1
ATOM 1646 O O . LEU A 1 215 ? 8.779 -9.278 -7.148 1.00 50.91 215 LEU A O 1
ATOM 1650 N N . ALA A 1 216 ? 6.854 -9.498 -6.007 1.00 48.03 216 ALA A N 1
ATOM 1651 C CA . ALA A 1 216 ? 6.806 -8.098 -5.597 1.00 48.03 216 ALA A CA 1
ATOM 1652 C C . ALA A 1 216 ? 8.025 -7.765 -4.711 1.00 48.03 216 ALA A C 1
ATOM 1654 O O . ALA A 1 216 ? 8.720 -6.784 -4.960 1.00 48.03 216 ALA A O 1
ATOM 1655 N N . ILE A 1 217 ? 8.377 -8.654 -3.775 1.00 48.44 217 ILE A N 1
ATOM 1656 C CA . ILE A 1 217 ? 9.544 -8.521 -2.886 1.00 48.44 217 ILE A CA 1
ATOM 1657 C C . ILE A 1 217 ? 10.876 -8.817 -3.610 1.00 48.44 217 ILE A C 1
ATOM 1659 O O . ILE A 1 217 ? 11.851 -8.099 -3.407 1.00 48.44 217 ILE A O 1
ATOM 1663 N N . ALA A 1 218 ? 10.960 -9.805 -4.504 1.00 49.59 218 ALA A N 1
ATOM 1664 C CA . ALA A 1 218 ? 12.169 -10.078 -5.294 1.00 49.59 218 ALA A CA 1
ATOM 1665 C C . ALA A 1 218 ? 12.387 -9.032 -6.383 1.00 49.59 218 ALA A C 1
ATOM 1667 O O . ALA A 1 218 ? 13.505 -8.896 -6.848 1.00 49.59 218 ALA A O 1
ATOM 1668 N N . SER A 1 219 ? 11.381 -8.249 -6.771 1.00 47.06 219 SER A N 1
ATOM 1669 C CA . SER A 1 219 ? 11.610 -7.053 -7.588 1.00 47.06 219 SER A CA 1
ATOM 1670 C C . SER A 1 219 ? 12.260 -5.922 -6.771 1.00 47.06 219 SER A C 1
ATOM 1672 O O . SER A 1 219 ? 13.019 -5.125 -7.318 1.00 47.06 219 SER A O 1
ATOM 1674 N N . VAL A 1 220 ? 12.043 -5.903 -5.446 1.00 46.16 220 VAL A N 1
ATOM 1675 C CA . VAL A 1 220 ? 12.710 -5.002 -4.487 1.00 46.16 220 VAL A CA 1
ATOM 1676 C C . VAL A 1 220 ? 14.136 -5.466 -4.158 1.00 46.16 220 VAL A C 1
ATOM 1678 O O . VAL A 1 220 ? 15.029 -4.629 -4.059 1.00 46.16 220 VAL A O 1
ATOM 1681 N N . GLN A 1 221 ? 14.370 -6.777 -4.007 1.00 40.34 221 GLN A N 1
ATOM 1682 C CA . GLN A 1 221 ? 15.696 -7.345 -3.698 1.00 40.34 221 GLN A CA 1
ATOM 1683 C C . GLN A 1 221 ? 16.540 -7.659 -4.945 1.00 40.34 221 GLN A C 1
ATOM 1685 O O . GLN A 1 221 ? 17.767 -7.601 -4.917 1.00 40.34 221 GLN A O 1
ATOM 1690 N N . GLY A 1 222 ? 15.893 -7.965 -6.063 1.00 39.31 222 GLY A N 1
ATOM 1691 C CA . GLY A 1 222 ? 16.494 -8.310 -7.343 1.00 39.31 222 GLY A CA 1
ATOM 1692 C C . GLY A 1 222 ? 16.775 -7.077 -8.186 1.00 39.31 222 GLY A C 1
ATOM 1693 O O . GLY A 1 222 ? 16.255 -6.944 -9.292 1.00 39.31 222 GLY A O 1
ATOM 1694 N N . GLY A 1 223 ? 17.680 -6.221 -7.712 1.00 41.12 223 GLY A N 1
ATOM 1695 C CA . GLY A 1 223 ? 18.404 -5.256 -8.548 1.00 41.12 223 GLY A CA 1
ATOM 1696 C C . GLY A 1 223 ? 19.342 -5.936 -9.560 1.00 41.12 223 GLY A C 1
ATOM 1697 O O . GLY A 1 223 ? 20.488 -5.530 -9.707 1.00 41.12 223 GLY A O 1
ATOM 1698 N N . GLY A 1 224 ? 18.892 -7.005 -10.224 1.00 38.97 224 GLY A N 1
ATOM 1699 C CA . GLY A 1 224 ? 19.763 -7.880 -11.003 1.00 38.97 224 GLY A CA 1
ATOM 1700 C C . GLY A 1 224 ? 19.091 -9.038 -11.738 1.00 38.97 224 GLY A C 1
ATOM 1701 O O . GLY A 1 224 ? 19.801 -9.937 -12.175 1.00 38.97 224 GLY A O 1
ATOM 1702 N N . ALA A 1 225 ? 17.768 -9.053 -11.939 1.00 34.16 225 ALA A N 1
ATOM 1703 C CA . ALA A 1 225 ? 17.252 -9.865 -13.042 1.00 34.16 225 ALA A CA 1
ATOM 1704 C C . ALA A 1 225 ? 17.648 -9.130 -14.330 1.00 34.16 225 ALA A C 1
ATOM 1706 O O . ALA A 1 225 ? 17.228 -7.979 -14.491 1.00 34.16 225 ALA A O 1
ATOM 1707 N N . PRO A 1 226 ? 18.482 -9.709 -15.218 1.00 35.41 226 PRO A N 1
ATOM 1708 C CA . PRO A 1 226 ? 18.915 -9.008 -16.409 1.00 35.41 226 PRO A CA 1
ATOM 1709 C C . PRO A 1 226 ? 17.655 -8.677 -17.195 1.00 35.41 226 PRO A C 1
ATOM 1711 O O . PRO A 1 226 ? 17.002 -9.561 -17.758 1.00 35.41 226 PRO A O 1
ATOM 1714 N N . LEU A 1 227 ? 17.305 -7.386 -17.209 1.00 41.72 227 LEU A N 1
ATOM 1715 C CA . LEU A 1 227 ? 16.468 -6.809 -18.242 1.00 41.72 227 LEU A CA 1
ATOM 1716 C C . LEU A 1 227 ? 16.983 -7.432 -19.524 1.00 41.72 227 LEU A C 1
ATOM 1718 O O . LEU A 1 227 ? 18.176 -7.314 -19.816 1.00 41.72 227 LEU A O 1
ATOM 1722 N N . ARG A 1 228 ? 16.114 -8.194 -20.199 1.00 39.81 228 ARG A N 1
ATOM 1723 C CA . ARG A 1 228 ? 16.403 -8.814 -21.485 1.00 39.81 228 ARG A CA 1
ATOM 1724 C C . ARG A 1 228 ? 16.920 -7.683 -22.348 1.00 39.81 228 ARG A C 1
ATOM 1726 O O . ARG A 1 228 ? 16.131 -6.882 -22.843 1.00 39.81 228 ARG A O 1
ATOM 1733 N N . ARG A 1 229 ? 18.248 -7.583 -22.433 1.00 34.16 229 ARG A N 1
ATOM 1734 C CA . ARG A 1 229 ? 18.956 -6.621 -23.252 1.00 34.16 229 ARG A CA 1
ATOM 1735 C C . ARG A 1 229 ? 18.371 -6.880 -24.617 1.00 34.16 229 ARG A C 1
ATOM 1737 O O . ARG A 1 229 ? 18.580 -7.955 -25.180 1.00 34.16 229 ARG A O 1
ATOM 1744 N N . MET A 1 230 ? 17.539 -5.949 -25.076 1.00 34.91 230 MET A N 1
ATOM 1745 C CA . MET A 1 230 ? 17.174 -5.853 -26.473 1.00 34.91 230 MET A CA 1
ATOM 1746 C C . MET A 1 230 ? 18.512 -5.970 -27.181 1.00 34.91 230 MET A C 1
ATOM 1748 O O . MET A 1 230 ? 19.396 -5.157 -26.910 1.00 34.91 230 MET A O 1
ATOM 1752 N N . ARG A 1 231 ? 18.731 -7.107 -27.852 1.00 44.06 231 ARG A N 1
ATOM 1753 C CA . ARG A 1 231 ? 20.039 -7.518 -28.350 1.00 44.06 231 ARG A CA 1
ATOM 1754 C C . ARG A 1 231 ? 20.486 -6.387 -29.253 1.00 44.06 231 ARG A C 1
ATOM 1756 O O . ARG A 1 231 ? 19.993 -6.281 -30.371 1.00 44.06 231 ARG A O 1
ATOM 1763 N N . SER A 1 232 ? 21.330 -5.505 -28.720 1.00 44.12 232 SER A N 1
ATOM 1764 C CA . SER A 1 232 ? 21.939 -4.420 -29.459 1.00 44.12 232 SER A CA 1
ATOM 1765 C C . SER A 1 232 ? 22.795 -5.133 -30.483 1.00 44.12 232 SER A C 1
ATOM 1767 O O . SER A 1 232 ? 23.880 -5.632 -30.180 1.00 44.12 232 SER A O 1
ATOM 1769 N N . PHE A 1 233 ? 22.211 -5.310 -31.660 1.00 53.97 233 PHE A N 1
ATOM 1770 C CA . PHE A 1 233 ? 22.895 -5.704 -32.869 1.00 53.97 233 PHE A CA 1
ATOM 1771 C C . PHE A 1 233 ? 24.201 -4.897 -32.948 1.00 53.97 233 PHE A C 1
ATOM 1773 O O . PHE A 1 233 ? 24.193 -3.738 -32.541 1.00 53.97 233 PHE A O 1
ATOM 1780 N N . GLY A 1 234 ? 25.301 -5.537 -33.361 1.00 58.31 234 GLY A N 1
ATOM 1781 C CA . GLY A 1 234 ? 26.715 -5.271 -33.025 1.00 58.31 234 GLY A CA 1
ATOM 1782 C C . GLY A 1 234 ? 27.339 -3.890 -33.293 1.00 58.31 234 GLY A C 1
ATOM 1783 O O . GLY A 1 234 ? 28.542 -3.809 -33.506 1.00 58.31 234 GLY A O 1
ATOM 1784 N N . TRP A 1 235 ? 26.581 -2.802 -33.238 1.00 63.38 235 TRP A N 1
ATOM 1785 C CA . TRP A 1 235 ? 27.024 -1.417 -33.351 1.00 63.38 235 TRP A CA 1
ATOM 1786 C C . TRP A 1 235 ? 28.210 -1.033 -32.454 1.00 63.38 235 TRP A C 1
ATOM 1788 O O . TRP A 1 235 ? 29.106 -0.379 -32.977 1.00 63.38 235 TRP A O 1
ATOM 1798 N N . PRO A 1 236 ? 28.317 -1.439 -31.168 1.00 76.19 236 PRO A N 1
ATOM 1799 C CA . PRO A 1 236 ? 29.513 -1.110 -30.388 1.00 76.19 236 PRO A CA 1
ATOM 1800 C C . PRO A 1 236 ? 30.759 -1.876 -30.861 1.00 76.19 236 PRO A C 1
ATOM 1802 O O . PRO A 1 236 ? 31.859 -1.339 -30.793 1.00 76.19 236 PRO A O 1
ATOM 1805 N N . ALA A 1 237 ? 30.602 -3.093 -31.394 1.00 80.38 237 ALA A N 1
ATOM 1806 C CA . ALA A 1 237 ? 31.714 -3.841 -31.984 1.00 80.38 237 ALA A CA 1
ATOM 1807 C C . ALA A 1 237 ? 32.158 -3.220 -33.319 1.00 80.38 237 ALA A C 1
ATOM 1809 O O . ALA A 1 237 ? 33.352 -3.125 -33.591 1.00 80.38 237 ALA A O 1
ATOM 1810 N N . LEU A 1 238 ? 31.202 -2.733 -34.116 1.00 84.19 238 LEU A N 1
ATOM 1811 C CA . LEU A 1 238 ? 31.467 -2.038 -35.374 1.00 84.19 238 LEU A CA 1
ATOM 1812 C C . LEU A 1 238 ? 32.130 -0.671 -35.129 1.00 84.19 238 LEU A C 1
ATOM 1814 O O . LEU A 1 238 ? 33.136 -0.362 -35.758 1.00 84.19 238 LEU A O 1
ATOM 1818 N N . ALA A 1 239 ? 31.644 0.099 -34.151 1.00 84.19 239 ALA A N 1
ATOM 1819 C CA . ALA A 1 239 ? 32.259 1.358 -33.731 1.00 84.19 239 ALA A CA 1
ATOM 1820 C C . ALA A 1 239 ? 33.677 1.149 -33.172 1.00 84.19 239 ALA A C 1
ATOM 1822 O O . ALA A 1 239 ? 34.592 1.889 -33.530 1.00 84.19 239 ALA A O 1
ATOM 1823 N N . GLY A 1 240 ? 33.881 0.111 -32.350 1.00 91.25 240 GLY A N 1
ATOM 1824 C CA . GLY A 1 240 ? 35.206 -0.262 -31.849 1.00 91.25 240 GLY A CA 1
ATOM 1825 C C . GLY A 1 240 ? 36.173 -0.656 -32.969 1.00 91.25 240 GLY A C 1
ATOM 1826 O O . GLY A 1 240 ? 37.316 -0.204 -32.976 1.00 91.25 240 GLY A O 1
ATOM 1827 N N . GLY A 1 241 ? 35.705 -1.430 -33.954 1.00 92.06 241 GLY A N 1
ATOM 1828 C CA . GLY A 1 241 ? 36.497 -1.809 -35.127 1.00 92.06 241 GLY A CA 1
ATOM 1829 C C . GLY A 1 241 ? 36.904 -0.611 -35.988 1.00 92.06 241 GLY A C 1
ATOM 1830 O O . GLY A 1 241 ? 38.068 -0.498 -36.367 1.00 92.06 241 GLY A O 1
ATOM 1831 N N . VAL A 1 242 ? 35.980 0.324 -36.239 1.00 93.06 242 VAL A N 1
ATOM 1832 C CA . VAL A 1 242 ? 36.270 1.562 -36.984 1.00 93.06 242 VAL A CA 1
ATOM 1833 C C . VAL A 1 242 ? 37.284 2.431 -36.238 1.00 93.06 242 VAL A C 1
ATOM 1835 O O . VAL A 1 242 ? 38.222 2.933 -36.856 1.00 93.06 242 VAL A O 1
ATOM 1838 N N . ALA A 1 243 ? 37.153 2.572 -34.915 1.00 92.25 243 ALA A N 1
ATOM 1839 C CA . ALA A 1 243 ? 38.097 3.359 -34.121 1.00 92.25 243 ALA A CA 1
ATOM 1840 C C . ALA A 1 243 ? 39.506 2.741 -34.130 1.00 92.25 243 ALA A C 1
ATOM 1842 O O . ALA A 1 243 ? 40.494 3.456 -34.292 1.00 92.25 243 ALA A O 1
ATOM 1843 N N . ALA A 1 244 ? 39.605 1.411 -34.014 1.00 93.31 244 ALA A N 1
ATOM 1844 C CA . ALA A 1 244 ? 40.877 0.696 -34.084 1.00 93.31 244 ALA A CA 1
ATOM 1845 C C . ALA A 1 244 ? 41.539 0.830 -35.466 1.00 93.31 244 ALA A C 1
ATOM 1847 O O . ALA A 1 244 ? 42.734 1.105 -35.548 1.00 93.31 244 ALA A O 1
ATOM 1848 N N . ALA A 1 245 ? 40.767 0.702 -36.550 1.00 93.94 245 ALA A N 1
ATOM 1849 C CA . ALA A 1 245 ? 41.271 0.902 -37.907 1.00 93.94 245 ALA A CA 1
ATOM 1850 C C . ALA A 1 245 ? 41.770 2.340 -38.127 1.00 93.94 245 ALA A C 1
ATOM 1852 O O . ALA A 1 245 ? 42.842 2.537 -38.697 1.00 93.94 245 ALA A O 1
ATOM 1853 N N . PHE A 1 246 ? 41.034 3.338 -37.626 1.00 94.75 246 PHE A N 1
ATOM 1854 C CA . PHE A 1 246 ? 41.445 4.741 -37.679 1.00 94.75 246 PHE A CA 1
ATOM 1855 C C . PHE A 1 246 ? 42.759 4.984 -36.925 1.00 94.75 246 PHE A C 1
ATOM 1857 O O . PHE A 1 246 ? 43.662 5.621 -37.462 1.00 94.75 246 PHE A O 1
ATOM 1864 N N . LEU A 1 247 ? 42.897 4.434 -35.714 1.00 94.31 247 LEU A N 1
ATOM 1865 C CA . LEU A 1 247 ? 44.128 4.520 -34.922 1.00 94.31 247 LEU A CA 1
ATOM 1866 C C . LEU A 1 247 ? 45.318 3.892 -35.654 1.00 94.31 247 LEU A C 1
ATOM 1868 O O . LEU A 1 247 ? 46.362 4.528 -35.763 1.00 94.31 247 LEU A O 1
ATOM 1872 N N . LEU A 1 248 ? 45.153 2.692 -36.218 1.00 94.06 248 LEU A N 1
ATOM 1873 C CA . LEU A 1 248 ? 46.219 2.013 -36.961 1.00 94.06 248 LEU A CA 1
ATOM 1874 C C . LEU A 1 248 ? 46.647 2.794 -38.209 1.00 94.06 248 LEU A C 1
ATOM 1876 O O . LEU A 1 248 ? 47.844 2.955 -38.449 1.00 94.06 248 LEU A O 1
ATOM 1880 N N . LEU A 1 249 ? 45.686 3.322 -38.972 1.00 93.94 249 LEU A N 1
ATOM 1881 C CA . LEU A 1 249 ? 45.968 4.163 -40.137 1.00 93.94 249 LEU A CA 1
ATOM 1882 C C . LEU A 1 249 ? 46.674 5.458 -39.733 1.00 93.94 249 LEU A C 1
ATOM 1884 O O . LEU A 1 249 ? 47.657 5.839 -40.363 1.00 93.94 249 LEU A O 1
ATOM 1888 N N . SER A 1 250 ? 46.220 6.104 -38.658 1.00 93.62 250 SER A N 1
ATOM 1889 C CA . SER A 1 250 ? 46.833 7.327 -38.141 1.00 93.62 250 SER A CA 1
ATOM 1890 C C . SER A 1 250 ? 48.277 7.090 -37.699 1.00 93.62 250 SER A C 1
ATOM 1892 O O . SER A 1 250 ? 49.154 7.886 -38.030 1.00 93.62 250 SER A O 1
ATOM 1894 N N . THR A 1 251 ? 48.549 6.003 -36.971 1.00 89.62 251 THR A N 1
ATOM 1895 C CA . THR A 1 251 ? 49.904 5.671 -36.511 1.00 89.62 251 THR A CA 1
ATOM 1896 C C . THR A 1 251 ? 50.815 5.299 -37.679 1.00 89.62 251 THR A C 1
ATOM 1898 O O . THR A 1 251 ? 51.946 5.777 -37.742 1.00 89.62 251 THR A O 1
ATOM 1901 N N . GLY A 1 252 ? 50.329 4.505 -38.638 1.00 91.44 252 GLY A N 1
ATOM 1902 C CA . GLY A 1 252 ? 51.096 4.151 -39.834 1.00 91.44 252 GLY A CA 1
ATOM 1903 C C . GLY A 1 252 ? 51.447 5.373 -40.684 1.00 91.44 252 GLY A C 1
ATOM 1904 O O . GLY A 1 252 ? 52.594 5.529 -41.102 1.00 91.44 252 GLY A O 1
ATOM 1905 N N . LEU A 1 253 ? 50.487 6.282 -40.875 1.00 89.75 253 LEU A N 1
ATOM 1906 C CA . LEU A 1 253 ? 50.697 7.512 -41.634 1.00 89.75 253 LEU A CA 1
ATOM 1907 C C . LEU A 1 253 ? 51.684 8.453 -40.930 1.00 89.75 253 LEU A C 1
ATOM 1909 O O . LEU A 1 253 ? 52.537 9.040 -41.591 1.00 89.75 253 LEU A O 1
ATOM 1913 N N . TRP A 1 254 ? 51.622 8.553 -39.598 1.00 87.50 254 TRP A N 1
ATOM 1914 C CA . TRP A 1 254 ? 52.587 9.319 -38.806 1.00 87.50 254 TRP A CA 1
ATOM 1915 C C . TRP A 1 254 ? 54.013 8.783 -38.964 1.00 87.50 254 TRP A C 1
ATOM 1917 O O . TRP A 1 254 ? 54.933 9.563 -39.203 1.00 87.50 254 TRP A O 1
ATOM 1927 N N . PHE A 1 255 ? 54.204 7.462 -38.900 1.00 83.88 255 PHE A N 1
ATOM 1928 C CA . PHE A 1 255 ? 55.512 6.844 -39.139 1.00 83.88 255 PHE A CA 1
ATOM 1929 C C . PHE A 1 255 ? 56.011 7.092 -40.563 1.00 83.88 255 PHE A C 1
ATOM 1931 O O . PHE A 1 255 ? 57.180 7.431 -40.749 1.00 83.88 255 PHE A O 1
ATOM 1938 N N . TRP A 1 256 ? 55.132 6.984 -41.561 1.00 85.06 256 TRP A N 1
ATOM 1939 C CA . TRP A 1 256 ? 55.496 7.219 -42.956 1.00 85.06 256 TRP A CA 1
ATOM 1940 C C . TRP A 1 256 ? 55.903 8.679 -43.205 1.00 85.06 256 TRP A C 1
ATOM 1942 O O . TRP A 1 256 ? 56.991 8.923 -43.725 1.00 85.06 256 TRP A O 1
ATOM 1952 N N . LEU A 1 257 ? 55.098 9.644 -42.741 1.00 82.31 257 LEU A N 1
ATOM 1953 C CA . LEU A 1 257 ? 55.360 11.086 -42.869 1.00 82.31 257 LEU A CA 1
ATOM 1954 C C . LEU A 1 257 ? 56.560 11.564 -42.046 1.00 82.31 257 LEU A C 1
ATOM 1956 O O . LEU A 1 257 ? 57.240 12.503 -42.452 1.00 82.31 257 LEU A O 1
ATOM 1960 N N . THR A 1 258 ? 56.833 10.937 -40.901 1.00 82.94 258 THR A N 1
ATOM 1961 C CA . THR A 1 258 ? 57.937 11.345 -40.017 1.00 82.94 258 THR A CA 1
ATOM 1962 C C . THR A 1 258 ? 59.258 10.675 -40.408 1.00 82.94 258 THR A C 1
ATOM 1964 O O . THR A 1 258 ? 60.321 11.243 -40.165 1.00 82.94 258 THR A O 1
ATOM 1967 N N . SER A 1 259 ? 59.237 9.514 -41.080 1.00 71.94 259 SER A N 1
ATOM 1968 C CA . SER A 1 259 ? 60.451 8.833 -41.564 1.00 71.94 259 SER A CA 1
ATOM 1969 C C . SER A 1 259 ? 61.424 9.711 -42.385 1.00 71.94 259 SER A C 1
ATOM 1971 O O . SER A 1 259 ? 62.631 9.610 -42.135 1.00 71.94 259 SER A O 1
ATOM 1973 N N . PRO A 1 260 ? 60.987 10.619 -43.288 1.00 73.44 260 PRO A N 1
ATOM 1974 C CA . PRO A 1 260 ? 61.911 11.488 -44.022 1.00 73.44 260 PRO A CA 1
ATOM 1975 C C . PRO A 1 260 ? 62.559 12.582 -43.160 1.00 73.44 260 PRO A C 1
ATOM 1977 O O . PRO A 1 260 ? 63.644 13.051 -43.499 1.00 73.44 260 PRO A O 1
ATOM 1980 N N . VAL A 1 261 ? 61.957 12.969 -42.029 1.00 69.56 261 VAL A N 1
ATOM 1981 C CA . VAL A 1 261 ? 62.513 14.006 -41.136 1.00 69.56 261 VAL A CA 1
ATOM 1982 C C . VAL A 1 261 ? 63.767 13.494 -40.423 1.00 69.56 261 VAL A C 1
ATOM 1984 O O . VAL A 1 261 ? 64.744 14.228 -40.283 1.00 69.56 261 VAL A O 1
ATOM 1987 N N . TRP A 1 262 ? 63.783 12.209 -40.056 1.00 60.38 262 TRP A N 1
ATOM 1988 C CA . TRP A 1 262 ? 64.950 11.561 -39.449 1.00 60.38 262 TRP A CA 1
ATOM 1989 C C . TRP A 1 262 ? 66.141 11.496 -40.410 1.00 60.38 262 TRP A C 1
ATOM 1991 O O . TRP A 1 262 ? 67.274 11.753 -40.011 1.00 60.38 262 TRP A O 1
ATOM 2001 N N . HIS A 1 263 ? 65.884 11.239 -41.695 1.00 63.00 263 HIS A N 1
ATOM 2002 C CA . HIS A 1 263 ? 66.932 11.183 -42.715 1.00 63.00 263 HIS A CA 1
ATOM 2003 C C . HIS A 1 263 ? 67.506 12.573 -43.033 1.00 63.00 263 HIS A C 1
ATOM 2005 O O . HIS A 1 263 ? 68.706 12.704 -43.266 1.00 63.00 263 HIS A O 1
ATOM 2011 N N . ALA A 1 264 ? 66.678 13.622 -42.997 1.00 64.44 264 ALA A N 1
ATOM 2012 C CA . ALA A 1 264 ? 67.135 14.999 -43.180 1.00 64.44 264 ALA A CA 1
ATOM 2013 C C . ALA A 1 264 ? 67.961 15.512 -41.983 1.00 64.44 264 ALA A C 1
ATOM 2015 O O . ALA A 1 264 ? 68.964 16.198 -42.180 1.00 64.44 264 ALA A O 1
ATOM 2016 N N . ALA A 1 265 ? 67.585 15.145 -40.753 1.00 64.56 265 ALA A N 1
ATOM 2017 C CA . ALA A 1 265 ? 68.334 15.507 -39.548 1.00 64.56 265 ALA A CA 1
ATOM 2018 C C . ALA A 1 265 ? 69.737 14.870 -39.523 1.00 64.56 265 ALA A C 1
ATOM 2020 O O . ALA A 1 265 ? 70.719 15.544 -39.210 1.00 64.56 265 ALA A O 1
ATOM 2021 N N . GLU A 1 266 ? 69.849 13.602 -39.926 1.00 67.31 266 GLU A N 1
ATOM 2022 C CA . GLU A 1 266 ? 71.124 12.875 -40.001 1.00 67.31 266 GLU A CA 1
ATOM 2023 C C . GLU A 1 266 ? 72.107 13.530 -40.997 1.00 67.31 266 GLU A C 1
ATOM 2025 O O . GLU A 1 266 ? 73.310 13.608 -40.736 1.00 67.31 266 GLU A O 1
ATOM 2030 N N . LEU A 1 267 ? 71.606 14.052 -42.124 1.00 66.44 267 LEU A N 1
ATOM 2031 C CA . LEU A 1 267 ? 72.426 14.724 -43.140 1.00 66.44 267 LEU A CA 1
ATOM 2032 C C . LEU A 1 267 ? 72.976 16.074 -42.660 1.00 66.44 267 LEU A C 1
ATOM 2034 O O . LEU A 1 267 ? 74.128 16.396 -42.947 1.00 66.44 267 LEU A O 1
ATOM 2038 N N . ILE A 1 268 ? 72.198 16.837 -41.887 1.00 66.62 268 ILE A N 1
ATOM 2039 C CA . ILE A 1 268 ? 72.648 18.115 -41.312 1.00 66.62 268 ILE A CA 1
ATOM 2040 C C . ILE A 1 268 ? 73.727 17.872 -40.247 1.00 66.62 268 ILE A C 1
ATOM 2042 O O . ILE A 1 268 ? 74.747 18.559 -40.237 1.00 66.62 268 ILE A O 1
ATOM 2046 N N . PHE A 1 269 ? 73.555 16.856 -39.396 1.00 66.62 269 PHE A N 1
ATOM 2047 C CA . PHE A 1 269 ? 74.552 16.506 -38.378 1.00 66.62 269 PHE A CA 1
ATOM 2048 C C . PHE A 1 269 ? 75.869 15.983 -38.966 1.00 66.62 269 PHE A C 1
ATOM 2050 O O . PHE A 1 269 ? 76.924 16.214 -38.380 1.00 66.62 269 PHE A O 1
ATOM 2057 N N . ARG A 1 270 ? 75.837 15.316 -40.127 1.00 65.56 270 ARG A N 1
ATOM 2058 C CA . ARG A 1 270 ? 77.057 14.876 -40.829 1.00 65.56 270 ARG A CA 1
ATOM 2059 C C . ARG A 1 270 ? 77.756 15.990 -41.603 1.00 65.56 270 ARG A C 1
ATOM 2061 O O . ARG A 1 270 ? 78.964 15.914 -41.757 1.00 65.56 270 ARG A O 1
ATOM 2068 N N . ALA A 1 271 ? 77.025 17.000 -42.071 1.00 69.81 271 ALA A N 1
ATOM 2069 C CA . ALA A 1 271 ? 77.602 18.162 -42.750 1.00 69.81 271 ALA A CA 1
ATOM 2070 C C . ALA A 1 271 ? 78.204 19.199 -41.780 1.00 69.81 271 ALA A C 1
ATOM 2072 O O . ALA A 1 271 ? 78.992 20.042 -42.196 1.00 69.81 271 ALA A O 1
ATOM 2073 N N . ALA A 1 272 ? 77.829 19.148 -40.498 1.00 65.25 272 ALA A N 1
ATOM 2074 C CA . ALA A 1 272 ? 78.326 20.040 -39.448 1.00 65.25 272 ALA A CA 1
ATOM 2075 C C . ALA A 1 272 ? 79.592 19.526 -38.725 1.00 65.25 272 ALA A C 1
ATOM 2077 O O . ALA A 1 272 ? 80.031 20.155 -37.760 1.00 65.25 272 ALA A O 1
ATOM 2078 N N . ARG A 1 273 ? 80.161 18.393 -39.157 1.00 51.72 273 ARG A N 1
ATOM 2079 C CA . ARG A 1 273 ? 81.401 17.806 -38.630 1.00 51.72 273 ARG A CA 1
ATOM 2080 C C . ARG A 1 273 ? 82.480 17.800 -39.701 1.00 51.72 273 ARG A C 1
ATOM 2082 O O . ARG A 1 273 ? 83.644 18.044 -39.321 1.00 51.72 273 ARG A O 1
#

Foldseek 3Di:
DDDDDPPPPPPDPPPPPPDDDPDDPPLRLLLLLLVLLVVLVVLLVVLLVCQLVVVVDPPDDPVVLLVSLLVSLVVSLVSLVVVLVVCPPPDPLSSVLSLVLVLLSLLLSLQCLCPDPSGPCNVSVVVSRNCCVSPVDDQSLPVLLVLLVVLLVDLDPSSLSCLLSSLLSLVSPRQRVQPDPVSVVVSVVSNQSSVCSNPVDGDDPVPPDDDSNVVSVCSNVCPDPPPPPPPPDCPVVVVVVVVVVVVVVVVVVCCVVCVVVVVVVVVVVVVVD

pLDDT: mean 75.05, std 21.0, range [24.3, 97.38]

Secondary structure (DSSP, 8-state):
------------TT-------S--TTTTHHHHHHHHHHHHHHHHHHHHHHHHHHH--TTS-HHHHHHHHHHHHHHHHHHHHHHHHHGGGS-HHHHHHHHHHHHHHHHHHHHHHTT-TT-TTHHHHHHS-HHHHHHS-S-HHHHHHHHHHHHHH---HHHHHHHHHHHHHHHTT--TT--SGGGHHHHHHHHHHHHHHHHSSPPPTT-TTT-SHHHHHHHHH-TTS--------SHHHHHHHHHHHHHHHHHHHHHHHHHHHHHHHHHHHHHT-

Sequence (273 aa):
MPAVDGMTLRLSPGSAALVLPAGGMQALRFTGLLRATMAFHAALLEARSRLRTEVAGPEAAPELLRARVGAIAAGLEELLQVQREQARRLSDRQASLLRDAQYVMCALADDMLLYDDACDGRLLWREELLESRMFGTRIAGERFFDRAARIAGLADRDGQELAPVYLLALCLGFRGRHRGPEEAPALRQHAKALFEAATGRQPDARMHGRLLAPLAIASVQGGGAPLRRMRSFGWPALAGGVAAAFLLLSTGLWFWLTSPVWHAAELIFRAAR